Protein AF-A0A2A4TXI3-F1 (afdb_monomer_lite)

Structure (mmCIF, N/CA/C/O backbone):
data_AF-A0A2A4TXI3-F1
#
_entry.id   AF-A0A2A4TXI3-F1
#
loop_
_atom_site.group_PDB
_atom_site.id
_atom_site.type_symbol
_atom_site.label_atom_id
_atom_site.label_alt_id
_atom_site.label_comp_id
_atom_site.label_asym_id
_atom_site.label_entity_id
_atom_site.label_seq_id
_atom_site.pdbx_PDB_ins_code
_atom_site.Cartn_x
_atom_site.Cartn_y
_atom_site.Cartn_z
_atom_site.occupancy
_atom_site.B_iso_or_equiv
_atom_site.auth_seq_id
_atom_site.auth_comp_id
_atom_site.auth_asym_id
_atom_site.auth_atom_id
_atom_site.pdbx_PDB_model_num
ATOM 1 N N . MET A 1 1 ? 38.513 -9.845 -6.950 1.00 32.50 1 MET A N 1
ATOM 2 C CA . MET A 1 1 ? 38.293 -11.204 -7.506 1.00 32.50 1 MET A CA 1
ATOM 3 C C . MET A 1 1 ? 37.085 -11.904 -6.888 1.00 32.50 1 MET A C 1
ATOM 5 O O . MET A 1 1 ? 36.470 -12.671 -7.605 1.00 32.50 1 MET A O 1
ATOM 9 N N . ALA A 1 2 ? 36.715 -11.619 -5.629 1.00 27.23 2 ALA A N 1
ATOM 10 C CA . ALA A 1 2 ? 35.491 -12.147 -5.011 1.00 27.23 2 ALA A CA 1
ATOM 11 C C . ALA A 1 2 ? 34.192 -11.438 -5.471 1.00 27.23 2 ALA A C 1
ATOM 13 O O . ALA A 1 2 ? 33.207 -12.123 -5.688 1.00 27.23 2 ALA A O 1
ATOM 14 N N . GLU A 1 3 ? 34.206 -10.119 -5.725 1.00 28.27 3 GLU A N 1
ATOM 15 C CA . GLU A 1 3 ? 33.033 -9.368 -6.240 1.00 28.27 3 GLU A CA 1
ATOM 16 C C . GLU A 1 3 ? 32.537 -9.861 -7.612 1.00 28.27 3 GLU A C 1
ATOM 18 O O . GLU A 1 3 ? 31.358 -10.132 -7.784 1.00 28.27 3 GLU A O 1
ATOM 23 N N . LYS A 1 4 ? 33.443 -10.090 -8.574 1.00 32.72 4 LYS A N 1
ATOM 24 C CA . LYS A 1 4 ? 33.074 -10.563 -9.924 1.00 32.72 4 LYS A CA 1
ATOM 25 C C . LYS A 1 4 ? 32.427 -11.953 -9.957 1.00 32.72 4 LYS A C 1
ATOM 27 O O . LYS A 1 4 ? 31.713 -12.261 -10.903 1.00 32.72 4 LYS A O 1
ATOM 32 N N . ALA A 1 5 ? 32.721 -12.803 -8.973 1.00 32.06 5 ALA A N 1
ATOM 33 C CA . ALA A 1 5 ? 32.192 -14.165 -8.928 1.00 32.06 5 ALA A CA 1
ATOM 34 C C . ALA A 1 5 ? 30.745 -14.207 -8.404 1.00 32.06 5 ALA A C 1
ATOM 36 O O . ALA A 1 5 ? 29.989 -15.097 -8.792 1.00 32.06 5 ALA A O 1
ATOM 37 N N . ASP A 1 6 ? 30.363 -13.240 -7.563 1.00 46.97 6 ASP A N 1
ATOM 38 C CA . ASP A 1 6 ? 29.003 -13.105 -7.030 1.00 46.97 6 ASP A CA 1
ATOM 39 C C . ASP A 1 6 ? 28.049 -12.536 -8.097 1.00 46.97 6 ASP A C 1
ATOM 41 O O . ASP A 1 6 ? 26.938 -13.039 -8.279 1.00 46.97 6 ASP A O 1
ATOM 45 N N . ASP A 1 7 ? 28.533 -11.587 -8.909 1.00 57.19 7 ASP A N 1
ATOM 46 C CA . ASP A 1 7 ? 27.782 -11.008 -10.031 1.00 57.19 7 ASP A CA 1
ATOM 47 C C . ASP A 1 7 ? 27.459 -12.036 -11.122 1.00 57.19 7 ASP A C 1
ATOM 49 O O . ASP A 1 7 ? 26.325 -12.109 -11.589 1.00 57.19 7 ASP A O 1
ATOM 53 N N . GLU A 1 8 ? 28.419 -12.875 -11.517 1.00 55.28 8 GLU A N 1
ATOM 54 C CA . GLU A 1 8 ? 28.243 -13.828 -12.622 1.00 55.28 8 GLU A CA 1
ATOM 55 C C . GLU A 1 8 ? 27.344 -15.016 -12.227 1.00 55.28 8 GLU A C 1
ATOM 57 O O . GLU A 1 8 ? 26.500 -15.468 -13.008 1.00 55.28 8 GLU A O 1
ATOM 62 N N . ALA A 1 9 ? 27.459 -15.492 -10.981 1.00 59.06 9 ALA A N 1
ATOM 63 C CA . ALA A 1 9 ? 26.569 -16.510 -10.424 1.00 59.06 9 ALA A CA 1
ATOM 64 C C . ALA A 1 9 ? 25.128 -15.988 -10.277 1.00 59.06 9 ALA A C 1
ATOM 66 O O . ALA A 1 9 ? 24.172 -16.697 -10.607 1.00 59.06 9 ALA A O 1
ATOM 67 N N . THR A 1 10 ? 24.977 -14.729 -9.857 1.00 57.28 10 THR A N 1
ATOM 68 C CA . THR A 1 10 ? 23.678 -14.055 -9.751 1.00 57.28 10 THR A CA 1
ATOM 69 C C . THR A 1 10 ? 23.075 -13.784 -11.131 1.00 57.28 10 THR A C 1
ATOM 71 O O . THR A 1 10 ? 21.886 -14.034 -11.336 1.00 57.28 10 THR A O 1
ATOM 74 N N . MET A 1 11 ? 23.873 -13.367 -12.122 1.00 59.50 11 MET A N 1
ATOM 75 C CA . MET A 1 11 ? 23.403 -13.127 -13.493 1.00 59.50 11 MET A CA 1
ATOM 76 C C . MET A 1 11 ? 22.886 -14.404 -14.164 1.00 59.50 11 MET A C 1
ATOM 78 O O . MET A 1 11 ? 21.816 -14.383 -14.773 1.00 59.50 11 MET A O 1
ATOM 82 N N . ASN A 1 12 ? 23.590 -15.529 -13.997 1.00 67.12 12 ASN A N 1
ATOM 83 C CA . ASN A 1 12 ? 23.190 -16.832 -14.548 1.00 67.12 12 ASN A CA 1
ATOM 84 C C . ASN A 1 12 ? 21.862 -17.359 -13.967 1.00 67.12 12 ASN A C 1
ATOM 86 O O . ASN A 1 12 ? 21.207 -18.218 -14.566 1.00 67.12 12 ASN A O 1
ATOM 90 N N . LEU A 1 13 ? 21.436 -16.840 -12.811 1.00 64.19 13 LEU A N 1
ATOM 91 C CA . LEU A 1 13 ? 20.151 -17.170 -12.196 1.00 64.19 13 LEU A CA 1
ATOM 92 C C . LEU A 1 13 ? 18.975 -16.493 -12.919 1.00 64.19 13 LEU A C 1
ATOM 94 O O . LEU A 1 13 ? 17.874 -17.052 -12.982 1.00 64.19 13 LEU A O 1
ATOM 98 N N . TRP A 1 14 ? 19.211 -15.304 -13.481 1.00 65.81 14 TRP A N 1
ATOM 99 C CA . TRP A 1 14 ? 18.192 -14.465 -14.117 1.00 65.81 14 TRP A CA 1
ATOM 100 C C . TRP A 1 14 ? 18.228 -14.511 -15.639 1.00 65.81 14 TRP A C 1
ATOM 102 O O . TRP A 1 14 ? 17.179 -14.349 -16.262 1.00 65.81 14 TRP A O 1
ATOM 112 N N . VAL A 1 15 ? 19.398 -14.738 -16.231 1.00 73.75 15 VAL A N 1
ATOM 113 C CA . VAL A 1 15 ? 19.636 -14.664 -17.671 1.00 73.75 15 VAL A CA 1
ATOM 114 C C . VAL A 1 15 ? 20.222 -15.986 -18.151 1.00 73.75 15 VAL A C 1
ATOM 116 O O . VAL A 1 15 ? 21.262 -16.427 -17.674 1.00 73.75 15 VAL A O 1
ATOM 119 N N . GLN A 1 16 ? 19.563 -16.621 -19.116 1.00 78.06 16 GLN A N 1
ATOM 120 C CA . GLN A 1 16 ? 20.034 -17.856 -19.739 1.00 78.06 16 GLN A CA 1
ATOM 121 C C . GLN A 1 16 ? 20.163 -17.657 -21.241 1.00 78.06 16 GLN A C 1
ATOM 123 O O . GLN A 1 16 ? 19.217 -17.228 -21.900 1.00 78.06 16 GLN A O 1
ATOM 128 N N . ARG A 1 17 ? 21.328 -17.991 -21.794 1.00 81.81 17 ARG A N 1
ATOM 129 C CA . ARG A 1 17 ? 21.548 -17.992 -23.241 1.00 81.81 17 ARG A CA 1
ATOM 130 C C . ARG A 1 17 ? 21.398 -19.403 -23.776 1.00 81.81 17 ARG A C 1
ATOM 132 O O . ARG A 1 17 ? 21.957 -20.343 -23.216 1.00 81.81 17 ARG A O 1
ATOM 139 N N . PHE A 1 18 ? 20.667 -19.542 -24.867 1.00 84.31 18 PHE A N 1
ATOM 140 C CA . PHE A 1 18 ? 20.485 -20.815 -25.549 1.00 84.31 18 PHE A CA 1
ATOM 141 C C . PHE A 1 18 ? 20.638 -20.617 -27.058 1.00 84.31 18 PHE A C 1
ATOM 143 O O . PHE A 1 18 ? 20.297 -19.553 -27.580 1.00 84.31 18 PHE A O 1
ATOM 150 N N . PRO A 1 19 ? 21.188 -21.604 -27.779 1.00 87.94 19 PRO A N 1
ATOM 151 C CA . PRO A 1 19 ? 21.257 -21.542 -29.231 1.00 87.94 19 PRO A CA 1
ATOM 152 C C . PRO A 1 19 ? 19.844 -21.565 -29.827 1.00 87.94 19 PRO A C 1
ATOM 154 O O . PRO A 1 19 ? 18.964 -22.281 -29.343 1.00 87.94 19 PRO A O 1
ATOM 157 N N . VAL A 1 20 ? 19.627 -20.798 -30.894 1.00 87.94 20 VAL A N 1
ATOM 158 C CA . VAL A 1 20 ? 18.378 -20.847 -31.663 1.00 87.94 20 VAL A CA 1
ATOM 159 C C . VAL A 1 20 ? 18.392 -22.130 -32.496 1.00 87.94 20 VAL A C 1
ATOM 161 O O . VAL A 1 20 ? 19.175 -22.248 -33.436 1.00 87.94 20 VAL A O 1
ATOM 164 N N . ILE A 1 21 ? 17.556 -23.100 -32.113 1.00 84.06 21 ILE A N 1
ATOM 165 C CA . ILE A 1 21 ? 17.564 -24.471 -32.661 1.00 84.06 21 ILE A CA 1
ATOM 166 C C . ILE A 1 21 ? 17.275 -24.484 -34.174 1.00 84.06 21 ILE A C 1
ATOM 168 O O . ILE A 1 21 ? 17.924 -25.227 -34.903 1.00 84.06 21 ILE A O 1
ATOM 172 N N . ASP A 1 22 ? 16.402 -23.592 -34.650 1.00 87.44 22 ASP A N 1
ATOM 173 C CA . ASP A 1 22 ? 15.990 -23.482 -36.057 1.00 87.44 22 ASP A CA 1
ATOM 174 C C . ASP A 1 22 ? 16.431 -22.146 -36.675 1.00 87.44 22 ASP A C 1
ATOM 176 O O . ASP A 1 22 ? 15.642 -21.416 -37.275 1.00 87.44 22 ASP A O 1
ATOM 180 N N . TRP A 1 23 ? 17.693 -21.762 -36.469 1.00 91.62 23 TRP A N 1
ATOM 181 C CA . TRP A 1 23 ? 18.191 -20.500 -37.012 1.00 91.62 23 TRP A CA 1
ATOM 182 C C . TRP A 1 23 ? 18.223 -20.519 -38.548 1.00 91.62 23 TRP A C 1
ATOM 184 O O . TRP A 1 23 ? 18.821 -21.411 -39.154 1.00 91.62 23 TRP A O 1
ATOM 194 N N . THR A 1 24 ? 17.657 -19.489 -39.178 1.00 90.69 24 THR A N 1
ATOM 195 C CA . THR A 1 24 ? 17.681 -19.287 -40.632 1.00 90.69 24 THR A CA 1
ATOM 196 C C . THR A 1 24 ? 18.272 -17.915 -40.989 1.00 90.69 24 THR A C 1
ATOM 198 O O . THR A 1 24 ? 18.305 -17.025 -40.135 1.00 90.69 24 THR A O 1
ATOM 201 N N . PRO A 1 25 ? 18.744 -17.696 -42.234 1.00 91.00 25 PRO A N 1
ATOM 202 C CA . PRO A 1 25 ? 19.276 -16.398 -42.663 1.00 91.00 25 PRO A CA 1
ATOM 203 C C . PRO A 1 25 ? 18.309 -15.223 -42.459 1.00 91.00 25 PRO A C 1
ATOM 205 O O . PRO A 1 25 ? 18.750 -14.103 -42.209 1.00 91.00 25 PRO A O 1
ATOM 208 N N . GLU A 1 26 ? 17.000 -15.469 -42.508 1.00 90.69 26 GLU A N 1
ATOM 209 C CA . GLU A 1 26 ? 15.956 -14.468 -42.263 1.00 90.69 26 GLU A CA 1
ATOM 210 C C . GLU A 1 26 ? 15.944 -13.971 -40.807 1.00 90.69 26 GLU A C 1
ATOM 212 O O . GLU A 1 26 ? 15.507 -12.852 -40.543 1.00 90.69 26 GLU A O 1
ATOM 217 N N . LEU A 1 27 ? 16.461 -14.767 -39.866 1.00 86.75 27 LEU A N 1
ATOM 218 C CA . LEU A 1 27 ? 16.562 -14.422 -38.446 1.00 86.75 27 LEU A CA 1
ATOM 219 C C . LEU A 1 27 ? 17.833 -13.635 -38.102 1.00 86.75 27 LEU A C 1
ATOM 221 O O . LEU A 1 27 ? 18.000 -13.247 -36.946 1.00 86.75 27 LEU A O 1
ATOM 225 N N . LEU A 1 28 ? 18.721 -13.364 -39.068 1.00 88.44 28 LEU A N 1
ATOM 226 C CA . LEU A 1 28 ? 19.991 -12.665 -38.833 1.00 88.44 28 LEU A CA 1
ATOM 227 C C . LEU A 1 28 ? 19.802 -11.277 -38.200 1.00 88.44 28 LEU A C 1
ATOM 229 O O . LEU A 1 28 ? 20.615 -10.867 -37.377 1.00 88.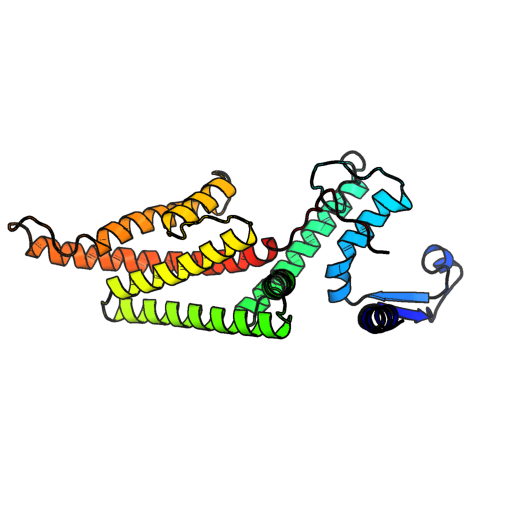44 28 LEU A O 1
ATOM 233 N N . SER A 1 29 ? 18.728 -10.569 -38.555 1.00 82.50 29 SER A N 1
ATOM 234 C CA . SER A 1 29 ? 18.416 -9.243 -38.007 1.00 82.50 29 SER A CA 1
ATOM 235 C C . SER A 1 29 ? 17.930 -9.272 -36.554 1.00 82.50 29 SER A C 1
ATOM 237 O O . SER A 1 29 ? 17.991 -8.248 -35.880 1.00 82.50 29 SER A O 1
ATOM 239 N N . VAL A 1 30 ? 17.454 -10.425 -36.070 1.00 80.69 30 VAL A N 1
ATOM 240 C CA . VAL A 1 30 ? 16.883 -10.597 -34.723 1.00 80.69 30 VAL A CA 1
ATOM 241 C C . VAL A 1 30 ? 17.852 -11.341 -33.800 1.00 80.69 30 VAL A C 1
ATOM 243 O O . VAL A 1 30 ? 18.025 -10.961 -32.646 1.00 80.69 30 VAL A O 1
ATOM 246 N N . TYR A 1 31 ? 18.517 -12.376 -34.316 1.00 84.75 31 TYR A N 1
ATOM 247 C CA . TYR A 1 31 ? 19.482 -13.214 -33.601 1.00 84.75 31 TYR A CA 1
ATOM 248 C C . TYR A 1 31 ? 20.816 -13.250 -34.363 1.00 84.75 31 TYR A C 1
ATOM 250 O O . TYR A 1 31 ? 21.166 -14.287 -34.944 1.00 84.75 31 TYR A O 1
ATOM 258 N N . PRO A 1 32 ? 21.577 -12.140 -34.383 1.00 85.25 32 PRO A N 1
ATOM 259 C CA . PRO A 1 32 ? 22.821 -12.041 -35.152 1.00 85.25 32 PRO A CA 1
ATOM 260 C C . PRO A 1 32 ? 23.872 -13.061 -34.697 1.00 85.25 32 PRO A C 1
ATOM 262 O O . PRO A 1 32 ? 24.611 -13.610 -35.511 1.00 85.25 32 PRO A O 1
ATOM 265 N N . GLU A 1 33 ? 23.884 -13.382 -33.404 1.00 89.31 33 GLU A N 1
ATOM 266 C CA . GLU A 1 33 ? 24.808 -14.345 -32.798 1.00 89.31 33 GLU A CA 1
ATOM 267 C C . GLU A 1 33 ? 24.282 -15.790 -32.803 1.00 89.31 33 GLU A C 1
ATOM 269 O O . GLU A 1 33 ? 24.927 -16.683 -32.257 1.00 89.31 33 GLU A O 1
ATOM 274 N N . LYS A 1 34 ? 23.112 -16.050 -33.409 1.00 88.94 34 LYS A N 1
ATOM 275 C CA . LYS A 1 34 ? 22.415 -17.355 -33.375 1.00 88.94 34 LYS A CA 1
ATOM 276 C C . LYS A 1 34 ? 22.073 -17.848 -31.963 1.00 88.94 34 LYS A C 1
ATOM 278 O O . LYS A 1 34 ? 21.796 -19.031 -31.756 1.00 88.94 34 LYS A O 1
ATOM 283 N N . THR A 1 35 ? 22.073 -16.944 -30.993 1.00 88.44 35 THR A N 1
ATOM 284 C CA . THR A 1 35 ? 21.724 -17.196 -29.598 1.00 88.44 35 THR A CA 1
ATOM 285 C C . THR A 1 35 ? 20.500 -16.372 -29.226 1.00 88.44 35 THR A C 1
ATOM 287 O O . THR A 1 35 ? 20.315 -15.249 -29.691 1.00 88.44 35 THR A O 1
ATOM 290 N N . ALA A 1 36 ? 19.644 -16.947 -28.392 1.00 82.88 36 ALA A N 1
ATOM 291 C CA . ALA A 1 36 ? 18.542 -16.258 -27.749 1.00 82.88 36 ALA A CA 1
ATOM 292 C C . ALA A 1 36 ? 18.835 -16.133 -26.253 1.00 82.88 36 ALA A C 1
ATOM 294 O O . ALA A 1 36 ? 19.461 -17.003 -25.644 1.00 82.88 36 ALA A O 1
ATOM 295 N N . THR A 1 37 ? 18.371 -15.033 -25.665 1.00 81.81 37 THR A N 1
ATOM 296 C CA . THR A 1 37 ? 18.529 -14.743 -24.240 1.00 81.81 37 THR A CA 1
ATOM 297 C C . THR A 1 37 ? 17.162 -14.825 -23.569 1.00 81.81 37 THR A C 1
ATOM 299 O O . THR A 1 37 ? 16.266 -14.048 -23.888 1.00 81.81 37 THR A O 1
ATOM 302 N N . MET A 1 38 ? 16.989 -15.765 -22.642 1.00 74.06 38 MET A N 1
ATOM 303 C CA . MET A 1 38 ? 15.824 -15.840 -21.764 1.00 74.06 38 MET A CA 1
ATOM 304 C C . MET A 1 38 ? 16.127 -15.059 -20.493 1.00 74.06 38 MET A C 1
ATOM 306 O O . MET A 1 38 ? 17.101 -15.352 -19.803 1.00 74.06 38 MET A O 1
ATOM 310 N N . VAL A 1 39 ? 15.270 -14.098 -20.164 1.00 71.25 39 VAL A N 1
ATOM 311 C CA . VAL A 1 39 ? 15.351 -13.336 -18.916 1.00 71.25 39 VAL A CA 1
ATOM 312 C C . VAL A 1 39 ? 14.172 -13.735 -18.037 1.00 71.25 39 VAL A C 1
ATOM 314 O O . VAL A 1 39 ? 13.018 -13.660 -18.461 1.00 71.25 39 VAL A O 1
ATOM 317 N N . ARG A 1 40 ? 14.439 -14.171 -16.803 1.00 66.38 40 ARG A N 1
ATOM 318 C CA . ARG A 1 40 ? 13.387 -14.397 -15.805 1.00 66.38 40 ARG A CA 1
ATOM 319 C C . ARG A 1 40 ? 12.662 -13.083 -15.537 1.00 66.38 40 ARG A C 1
ATOM 321 O O . ARG A 1 40 ? 13.301 -12.067 -15.283 1.00 66.38 40 ARG A O 1
ATOM 328 N N . ILE A 1 41 ? 11.332 -13.122 -15.500 1.00 64.56 41 ILE A N 1
ATOM 329 C CA . ILE A 1 41 ? 10.504 -11.917 -15.341 1.00 64.56 41 ILE A CA 1
ATOM 330 C C . ILE A 1 41 ? 10.813 -11.127 -14.059 1.00 64.56 41 ILE A C 1
ATOM 332 O O . ILE A 1 41 ? 10.773 -9.903 -14.065 1.00 64.56 41 ILE A O 1
ATOM 336 N N . SER A 1 42 ? 11.190 -11.807 -12.974 1.00 61.44 42 SER A N 1
ATOM 337 C CA . SER A 1 42 ? 11.621 -11.177 -11.721 1.00 61.44 42 SER A CA 1
ATOM 338 C C . SER A 1 42 ? 12.939 -10.414 -11.862 1.00 61.44 42 SER A C 1
ATOM 340 O O . SER A 1 42 ? 13.080 -9.346 -11.281 1.00 61.44 42 SER A O 1
ATOM 342 N N . GLY A 1 43 ? 13.878 -10.930 -12.662 1.00 68.12 43 GLY A N 1
ATOM 343 C CA . GLY A 1 43 ? 15.102 -10.214 -13.016 1.00 68.12 43 GLY A CA 1
ATOM 344 C C . GLY A 1 43 ? 14.806 -9.053 -13.962 1.00 68.12 43 GLY A C 1
ATOM 345 O O . GLY A 1 43 ? 15.324 -7.962 -13.761 1.00 68.12 43 GLY A O 1
ATOM 346 N N . LEU A 1 44 ? 13.897 -9.251 -14.926 1.00 72.44 44 LEU A N 1
ATOM 347 C CA . LEU A 1 44 ? 13.459 -8.199 -15.844 1.00 72.44 44 LEU A CA 1
ATOM 348 C C . LEU A 1 44 ? 12.898 -6.991 -15.085 1.00 72.44 44 LEU A C 1
ATOM 350 O O . LEU A 1 44 ? 13.287 -5.879 -15.407 1.00 72.44 44 LEU A O 1
ATOM 354 N N . ILE A 1 45 ? 12.059 -7.194 -14.058 1.00 69.88 45 ILE A N 1
ATOM 355 C CA . ILE A 1 45 ? 11.495 -6.116 -13.217 1.00 69.88 45 ILE A CA 1
ATOM 356 C C . ILE A 1 45 ? 12.585 -5.252 -12.550 1.00 69.88 45 ILE A C 1
ATOM 358 O O . ILE A 1 45 ? 12.354 -4.072 -12.312 1.00 69.88 45 ILE A O 1
ATOM 362 N N . LEU A 1 46 ? 13.766 -5.807 -12.271 1.00 68.12 46 LEU A N 1
ATOM 363 C CA . LEU A 1 46 ? 14.868 -5.072 -11.640 1.00 68.12 46 LEU A CA 1
ATOM 364 C C . LEU A 1 46 ? 15.743 -4.296 -12.629 1.00 68.12 46 LEU A C 1
ATOM 366 O O . LEU A 1 46 ? 16.516 -3.447 -12.197 1.00 68.12 46 LEU A O 1
ATOM 370 N N . VAL A 1 47 ? 15.678 -4.627 -13.922 1.00 72.81 47 VAL A N 1
ATOM 371 C CA . VAL A 1 47 ? 16.625 -4.107 -14.923 1.00 72.81 47 VAL A CA 1
ATOM 372 C C . VAL A 1 47 ? 15.958 -3.445 -16.122 1.00 72.81 47 VAL A C 1
ATOM 374 O O . VAL A 1 47 ? 16.656 -2.838 -16.928 1.00 72.81 47 VAL A O 1
ATOM 377 N N . PHE A 1 48 ? 14.638 -3.566 -16.298 1.00 78.69 48 PHE A N 1
ATOM 378 C CA . PHE A 1 48 ? 13.962 -3.026 -17.484 1.00 78.69 48 PHE A CA 1
ATOM 379 C C . PHE A 1 48 ? 14.061 -1.503 -17.561 1.00 78.69 48 PHE A C 1
ATOM 381 O O . PHE A 1 48 ? 14.119 -0.953 -18.656 1.00 78.69 48 PHE A O 1
ATOM 388 N N . ASP A 1 49 ? 14.086 -0.823 -16.418 1.00 77.81 49 ASP A N 1
ATOM 389 C CA . ASP A 1 49 ? 14.252 0.621 -16.341 1.00 77.81 49 ASP A CA 1
ATOM 390 C C . ASP A 1 49 ? 15.663 1.034 -16.781 1.00 77.81 49 ASP A C 1
ATOM 392 O O . ASP A 1 49 ? 15.780 1.905 -17.640 1.00 77.81 49 ASP A O 1
ATOM 396 N N . ASN A 1 50 ? 16.708 0.355 -16.289 1.00 77.00 50 ASN A N 1
ATOM 397 C CA . ASN A 1 50 ? 18.092 0.521 -16.753 1.00 77.00 50 ASN A CA 1
ATOM 398 C C . ASN A 1 50 ? 18.208 0.247 -18.258 1.00 77.00 50 ASN A C 1
ATOM 400 O O . ASN A 1 50 ? 18.766 1.047 -19.000 1.00 77.00 50 ASN A O 1
ATOM 404 N N . TRP A 1 51 ? 17.645 -0.870 -18.723 1.00 79.19 51 TRP A N 1
ATOM 405 C CA . TRP A 1 51 ? 17.704 -1.268 -20.126 1.00 79.19 51 TRP A CA 1
ATOM 406 C C . TRP A 1 51 ? 17.023 -0.247 -21.044 1.00 79.19 51 TRP A C 1
ATOM 408 O O . TRP A 1 51 ? 17.580 0.127 -22.072 1.00 79.19 51 TRP A O 1
ATOM 418 N N . ILE A 1 52 ? 15.842 0.250 -20.665 1.00 85.88 52 ILE A N 1
ATOM 419 C CA . ILE A 1 52 ? 15.131 1.269 -21.446 1.00 85.88 52 ILE A CA 1
ATOM 420 C C . ILE A 1 52 ? 15.841 2.624 -21.370 1.00 85.88 52 ILE A C 1
ATOM 422 O O . ILE A 1 52 ? 15.876 3.339 -22.372 1.00 85.88 52 ILE A O 1
ATOM 426 N N . ALA A 1 53 ? 16.418 2.988 -20.224 1.00 84.00 53 ALA A N 1
ATOM 427 C CA . ALA A 1 53 ? 17.240 4.190 -20.109 1.00 84.00 53 ALA A CA 1
ATOM 428 C C . ALA A 1 53 ? 18.448 4.123 -21.057 1.00 84.00 53 ALA A C 1
ATOM 430 O O . ALA A 1 53 ? 18.709 5.092 -21.770 1.00 84.00 53 ALA A O 1
ATOM 431 N N . GLU A 1 54 ? 19.104 2.965 -21.141 1.00 82.19 54 GLU A N 1
ATOM 432 C CA . GLU A 1 54 ? 20.295 2.766 -21.967 1.00 82.19 54 GLU A CA 1
ATOM 433 C C . GLU A 1 54 ? 20.017 2.852 -23.469 1.00 82.19 54 GLU A C 1
ATOM 435 O O . GLU A 1 54 ? 20.869 3.306 -24.230 1.00 82.19 54 GLU A O 1
ATOM 440 N N . ILE A 1 55 ? 18.803 2.510 -23.911 1.00 85.38 55 ILE A N 1
ATOM 441 C CA . ILE A 1 55 ? 18.396 2.721 -25.306 1.00 85.38 55 ILE A CA 1
ATOM 442 C C . ILE A 1 55 ? 18.458 4.208 -25.675 1.00 85.38 55 ILE A C 1
ATOM 444 O O . ILE A 1 55 ? 18.970 4.556 -26.734 1.00 85.38 55 ILE A O 1
ATOM 448 N N . GLY A 1 56 ? 17.936 5.092 -24.829 1.00 86.25 56 GLY A N 1
ATOM 449 C CA . GLY A 1 56 ? 17.884 6.517 -25.146 1.00 86.25 56 GLY A CA 1
ATOM 450 C C . GLY A 1 56 ? 19.166 7.260 -24.814 1.00 86.25 56 GLY A C 1
ATOM 451 O O . GLY A 1 56 ? 19.737 7.940 -25.662 1.00 86.25 56 GLY A O 1
ATOM 452 N N . TYR A 1 57 ? 19.610 7.162 -23.567 1.00 83.88 57 TYR A N 1
ATOM 453 C CA . TYR A 1 57 ? 20.732 7.966 -23.098 1.00 83.88 57 TYR A CA 1
ATOM 454 C C . TYR A 1 57 ? 22.088 7.386 -23.521 1.00 83.88 57 TYR A C 1
ATOM 456 O O . TYR A 1 57 ? 23.003 8.146 -23.822 1.00 83.88 57 TYR A O 1
ATOM 464 N N . GLY A 1 58 ? 22.203 6.056 -23.596 1.00 82.56 58 GLY A N 1
ATOM 465 C CA . GLY A 1 58 ? 23.405 5.368 -24.068 1.00 82.56 58 GLY A CA 1
ATOM 466 C C . GLY A 1 58 ? 23.453 5.279 -25.593 1.00 82.56 58 GLY A C 1
ATOM 467 O O . GLY A 1 58 ? 24.223 5.981 -26.242 1.00 82.56 58 GLY A O 1
ATOM 468 N N . LEU A 1 59 ? 22.602 4.435 -26.188 1.00 85.00 59 LEU A N 1
ATOM 469 C CA . LEU A 1 59 ? 22.669 4.101 -27.619 1.00 85.00 59 LEU A CA 1
ATOM 470 C C . LEU A 1 59 ? 22.321 5.270 -28.547 1.00 85.00 59 LEU A C 1
ATOM 472 O O . LEU A 1 59 ? 22.887 5.363 -29.634 1.00 85.00 59 LEU A O 1
ATOM 476 N N . MET A 1 60 ? 21.378 6.135 -28.162 1.00 85.44 60 MET A N 1
ATOM 477 C CA . MET A 1 60 ? 21.019 7.318 -28.957 1.00 85.44 60 MET A CA 1
ATOM 478 C C . MET A 1 60 ? 21.797 8.576 -28.550 1.00 85.44 60 MET A C 1
ATOM 480 O O . MET A 1 60 ? 21.539 9.639 -29.115 1.00 85.44 60 MET A O 1
ATOM 484 N N . GLU A 1 61 ? 22.714 8.466 -27.580 1.00 86.44 61 GLU A N 1
ATOM 485 C CA . GLU A 1 61 ? 23.552 9.565 -27.078 1.00 86.44 61 GLU A CA 1
ATOM 486 C C . GLU A 1 61 ? 22.743 10.804 -26.638 1.00 86.44 61 GLU A C 1
ATOM 488 O O . GLU A 1 61 ? 23.195 11.949 -26.743 1.00 86.44 61 GLU A O 1
ATOM 493 N N . ILE A 1 62 ? 21.511 10.604 -26.158 1.00 85.75 62 ILE A N 1
ATOM 494 C CA . ILE A 1 62 ? 20.692 11.699 -25.634 1.00 85.75 62 ILE A CA 1
ATOM 495 C C . ILE A 1 62 ? 21.280 12.119 -24.279 1.00 85.75 62 ILE A C 1
ATOM 497 O O . ILE A 1 62 ? 21.495 11.261 -23.424 1.00 85.75 62 ILE A O 1
ATOM 501 N N . PRO A 1 63 ? 21.513 13.418 -24.025 1.00 82.56 63 PRO A N 1
ATOM 502 C CA . PRO A 1 63 ? 22.013 13.858 -22.730 1.00 82.56 63 PRO A CA 1
ATOM 503 C C . PRO A 1 63 ? 21.051 13.493 -21.599 1.00 82.56 63 PRO A C 1
ATOM 505 O O . PRO A 1 63 ? 19.835 13.684 -21.720 1.00 82.56 63 PRO A O 1
ATOM 508 N N . PHE A 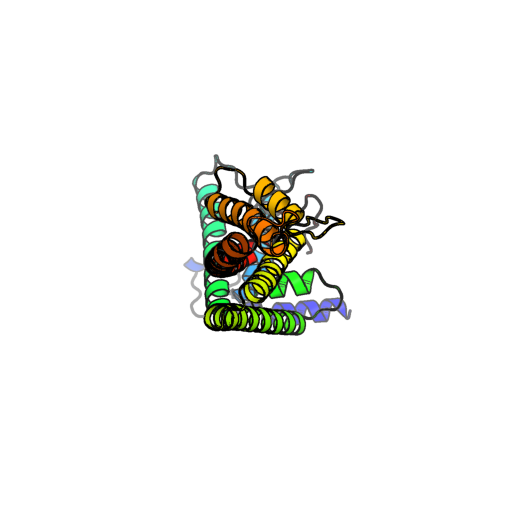1 64 ? 21.599 13.023 -20.478 1.00 75.62 64 PHE A N 1
ATOM 509 C CA . PHE A 1 64 ? 20.816 12.871 -19.260 1.00 75.62 64 PHE A CA 1
ATOM 510 C C . PHE A 1 64 ? 20.302 14.245 -18.797 1.00 75.62 64 PHE A C 1
ATOM 512 O O . PHE A 1 64 ? 21.054 15.222 -18.803 1.00 75.62 64 PHE A O 1
ATOM 519 N N . PRO A 1 65 ? 19.026 14.350 -18.395 1.00 70.69 65 PRO A N 1
ATOM 520 C CA . PRO A 1 65 ? 18.486 15.591 -17.867 1.00 70.69 65 PRO A CA 1
ATOM 521 C C . PRO A 1 65 ? 19.154 15.935 -16.531 1.00 70.69 65 PRO A C 1
ATOM 523 O O . PRO A 1 65 ? 19.044 15.191 -15.557 1.00 70.69 65 PRO A O 1
ATOM 526 N N . GLU A 1 66 ? 19.825 17.085 -16.477 1.00 67.25 66 GLU A N 1
ATOM 527 C CA . GLU A 1 66 ? 20.470 17.570 -15.257 1.00 67.25 66 GLU A CA 1
ATOM 528 C C . GLU A 1 66 ? 19.434 18.067 -14.231 1.00 67.25 66 GLU A C 1
ATOM 530 O O . GLU A 1 66 ? 18.480 18.784 -14.548 1.00 67.25 66 GLU A O 1
ATOM 535 N N . GLY A 1 67 ? 19.630 17.688 -12.967 1.00 62.31 67 GLY A N 1
ATOM 536 C CA . GLY A 1 67 ? 18.968 18.289 -11.805 1.00 62.31 67 GLY A CA 1
ATOM 537 C C . GLY A 1 67 ? 17.503 17.914 -11.551 1.00 62.31 67 GLY A C 1
ATOM 538 O O . GLY A 1 67 ? 17.018 18.172 -10.449 1.00 62.31 67 GLY A O 1
ATOM 539 N N . THR A 1 68 ? 16.787 17.287 -12.494 1.00 59.88 68 THR A N 1
ATOM 540 C CA . THR A 1 68 ? 15.371 16.914 -12.293 1.00 59.88 68 THR A CA 1
ATOM 541 C C . THR A 1 68 ? 15.164 15.406 -12.410 1.00 59.88 68 THR A C 1
ATOM 543 O O . THR A 1 68 ? 15.527 14.829 -13.434 1.00 59.88 68 THR A O 1
ATOM 546 N N . PRO A 1 69 ? 14.529 14.753 -11.419 1.00 65.25 69 PRO A N 1
ATOM 547 C CA . PRO A 1 69 ? 14.138 13.360 -11.546 1.00 65.25 69 PRO A CA 1
ATOM 548 C C . PRO A 1 69 ? 13.229 13.140 -12.757 1.00 65.25 69 PRO A C 1
ATOM 550 O O . PRO A 1 69 ? 12.170 13.760 -12.865 1.00 65.25 69 PRO A O 1
ATOM 553 N N . THR A 1 70 ? 13.620 12.243 -13.660 1.00 71.50 70 THR A N 1
ATOM 554 C CA . THR A 1 70 ? 12.816 11.887 -14.838 1.00 71.50 70 THR A CA 1
ATOM 555 C C . THR A 1 70 ? 12.469 10.403 -14.835 1.00 71.50 70 THR A C 1
ATOM 557 O O . THR A 1 70 ? 13.097 9.593 -14.148 1.00 71.50 70 THR A O 1
ATOM 560 N N . LYS A 1 71 ? 11.409 10.025 -15.560 1.00 78.31 71 LYS A N 1
ATOM 561 C CA . LYS A 1 71 ? 11.118 8.605 -15.804 1.00 78.31 71 LYS A CA 1
ATOM 562 C C . LYS A 1 71 ? 12.300 7.987 -16.563 1.00 78.31 71 LYS A C 1
ATOM 564 O O . LYS A 1 71 ? 12.933 8.671 -17.362 1.00 78.31 71 LYS A O 1
ATOM 569 N N . TYR A 1 72 ? 12.547 6.690 -16.386 1.00 80.44 72 TYR A N 1
ATOM 570 C CA . TYR A 1 72 ? 13.638 5.980 -17.077 1.00 80.44 72 TYR A CA 1
ATOM 571 C C . TYR A 1 72 ? 13.547 6.052 -18.618 1.00 80.44 72 TYR A C 1
ATOM 573 O O . TYR A 1 72 ? 14.544 5.922 -19.314 1.00 80.44 72 TYR A O 1
ATOM 581 N N . PHE A 1 73 ? 12.356 6.321 -19.160 1.00 86.19 73 PHE A N 1
ATOM 582 C CA . PHE A 1 73 ? 12.105 6.542 -20.587 1.00 86.19 73 PHE A CA 1
ATOM 583 C C . PHE A 1 73 ? 11.903 8.026 -20.944 1.00 86.19 73 PHE A C 1
ATOM 585 O O . PHE A 1 73 ? 11.332 8.340 -21.984 1.00 86.19 73 PHE A O 1
ATOM 592 N N . GLY A 1 74 ? 12.332 8.957 -20.084 1.00 85.12 74 GLY A N 1
ATOM 593 C CA . GLY A 1 74 ? 12.133 10.405 -20.247 1.00 85.12 74 GLY A CA 1
ATOM 594 C C . GLY A 1 74 ? 12.765 11.000 -21.511 1.00 85.12 74 GLY A C 1
ATOM 595 O O . GLY A 1 74 ? 12.362 12.072 -21.951 1.00 85.12 74 GLY A O 1
ATOM 596 N N . TRP A 1 75 ? 13.700 10.278 -22.129 1.00 86.88 75 TRP A N 1
ATOM 597 C CA . TRP A 1 75 ? 14.269 10.587 -23.438 1.00 86.88 75 TRP A CA 1
ATOM 598 C C . TRP A 1 75 ? 13.267 10.428 -24.597 1.00 86.88 75 TRP A C 1
ATOM 600 O O . TRP A 1 75 ? 13.451 11.035 -25.653 1.00 86.88 75 TRP A O 1
ATOM 610 N N . ALA A 1 76 ? 12.205 9.631 -24.427 1.00 88.94 76 ALA A N 1
ATOM 611 C CA . ALA A 1 76 ? 11.184 9.418 -25.447 1.00 88.94 76 ALA A CA 1
ATOM 612 C C . ALA A 1 76 ? 10.265 10.643 -25.520 1.00 88.94 76 ALA A C 1
ATOM 614 O O . ALA A 1 76 ? 9.353 10.810 -24.708 1.00 88.94 76 ALA A O 1
ATOM 615 N N . LYS A 1 77 ? 10.512 11.516 -26.497 1.00 86.50 77 LYS A N 1
ATOM 616 C CA . LYS A 1 77 ? 9.803 12.793 -26.602 1.00 86.50 77 LYS A CA 1
ATOM 617 C C . LYS A 1 77 ? 8.343 12.612 -27.054 1.00 86.50 77 LYS A C 1
ATOM 619 O O . LYS A 1 77 ? 8.084 11.732 -27.878 1.00 86.50 77 LYS A O 1
ATOM 624 N N . PRO A 1 78 ? 7.386 13.442 -26.591 1.00 86.62 78 PRO A N 1
ATOM 625 C CA . PRO A 1 78 ? 5.973 13.334 -26.977 1.00 86.62 78 PRO A CA 1
ATOM 626 C C . PRO A 1 78 ? 5.715 13.384 -28.492 1.00 86.62 78 PRO A C 1
ATOM 628 O O . PRO A 1 78 ? 4.791 12.733 -28.985 1.00 86.62 78 PRO A O 1
ATOM 631 N N . GLU A 1 79 ? 6.542 14.116 -29.247 1.00 92.00 79 GLU A N 1
ATOM 632 C CA . GLU A 1 79 ? 6.482 14.177 -30.711 1.00 92.00 79 GLU A CA 1
ATOM 633 C C . GLU A 1 79 ? 6.822 12.844 -31.398 1.00 92.00 79 GLU A C 1
ATOM 635 O O . GLU A 1 79 ? 6.405 12.613 -32.533 1.00 92.00 79 GLU A O 1
ATOM 640 N N . TRP A 1 80 ? 7.521 11.927 -30.723 1.00 91.81 80 TRP A N 1
ATOM 641 C CA . TRP A 1 80 ? 7.764 10.568 -31.209 1.00 91.81 80 TRP A CA 1
ATOM 642 C C . TRP A 1 80 ? 6.575 9.686 -30.854 1.00 91.81 80 TRP A C 1
ATOM 644 O O . TRP A 1 80 ? 6.695 8.750 -30.065 1.00 91.81 80 TRP A O 1
ATOM 654 N N . THR A 1 81 ? 5.411 10.001 -31.423 1.00 89.38 81 THR A N 1
ATOM 655 C CA . THR A 1 81 ? 4.113 9.484 -30.968 1.00 89.38 81 THR A CA 1
ATOM 656 C C . THR A 1 81 ? 4.107 7.966 -30.784 1.00 89.38 81 THR A C 1
ATOM 658 O O . THR A 1 81 ? 3.699 7.494 -29.731 1.00 89.38 81 THR A O 1
ATOM 661 N N . PHE A 1 82 ? 4.633 7.188 -31.737 1.00 89.69 82 PHE A N 1
ATOM 662 C CA . PHE A 1 82 ? 4.693 5.727 -31.604 1.00 89.69 82 PHE A CA 1
ATOM 663 C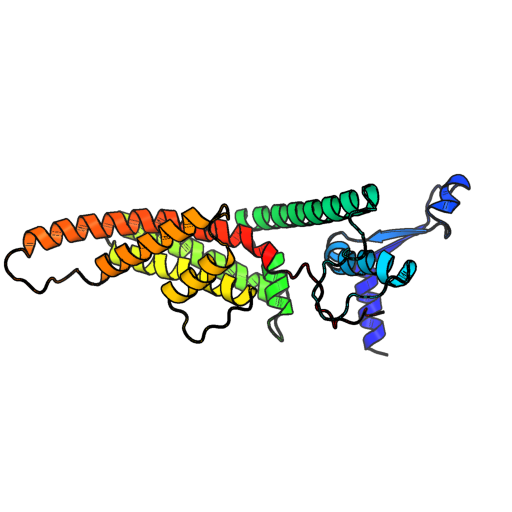 C . PHE A 1 82 ? 5.582 5.260 -30.444 1.00 89.69 82 PHE A C 1
ATOM 665 O O . PHE A 1 82 ? 5.158 4.420 -29.654 1.00 89.69 82 PHE A O 1
ATOM 672 N N . VAL A 1 83 ? 6.788 5.822 -30.315 1.00 88.19 83 VAL A N 1
ATOM 673 C CA . VAL A 1 83 ? 7.750 5.458 -29.262 1.00 88.19 83 VAL A CA 1
ATOM 674 C C . VAL A 1 83 ? 7.213 5.868 -27.895 1.00 88.19 83 VAL A C 1
ATOM 676 O O . VAL A 1 83 ? 7.164 5.055 -26.979 1.00 88.19 83 VAL A O 1
ATOM 679 N N . HIS A 1 84 ? 6.751 7.110 -27.765 1.00 87.06 84 HIS A N 1
ATOM 680 C CA . HIS A 1 84 ? 6.220 7.649 -26.519 1.00 87.06 84 HIS A CA 1
ATOM 681 C C . HIS A 1 84 ? 4.950 6.915 -26.072 1.00 87.06 84 HIS A C 1
ATOM 683 O O . HIS A 1 84 ? 4.822 6.571 -24.894 1.00 87.06 84 HIS A O 1
ATOM 689 N N . THR A 1 85 ? 4.017 6.636 -26.989 1.00 88.19 85 THR A N 1
ATOM 690 C CA . THR A 1 85 ? 2.805 5.867 -26.674 1.00 88.19 85 THR A CA 1
ATOM 691 C C . THR A 1 85 ? 3.146 4.436 -26.277 1.00 88.19 85 THR A C 1
ATOM 693 O O . THR A 1 85 ? 2.592 3.948 -25.293 1.00 88.19 85 THR A O 1
ATOM 696 N N . PHE A 1 86 ? 4.074 3.776 -26.978 1.00 89.81 86 PHE A N 1
ATOM 697 C CA . PHE A 1 86 ? 4.518 2.432 -26.609 1.00 89.81 86 PHE A CA 1
ATOM 698 C C . PHE A 1 86 ? 5.190 2.414 -25.233 1.00 89.81 86 PHE A C 1
ATOM 700 O O . PHE A 1 86 ? 4.787 1.627 -24.385 1.00 89.81 86 PHE A O 1
ATOM 707 N N . MET A 1 87 ? 6.161 3.298 -24.979 1.00 88.38 87 MET A N 1
ATOM 708 C CA . MET A 1 87 ? 6.907 3.328 -23.715 1.00 88.38 87 MET A CA 1
ATOM 709 C C . MET A 1 87 ? 6.008 3.642 -22.520 1.00 88.38 87 MET A C 1
ATOM 711 O O . MET A 1 87 ? 6.076 2.949 -21.506 1.00 88.38 87 MET A O 1
ATOM 715 N N . ASN A 1 88 ? 5.113 4.629 -22.644 1.00 85.44 88 ASN A N 1
ATOM 716 C CA . ASN A 1 88 ? 4.129 4.885 -21.593 1.00 85.44 88 ASN A CA 1
ATOM 717 C C . ASN A 1 88 ? 3.177 3.700 -21.423 1.00 85.44 88 ASN A C 1
ATOM 719 O O . ASN A 1 88 ? 2.961 3.258 -20.301 1.00 85.44 88 ASN A O 1
ATOM 723 N N . GLY A 1 89 ? 2.636 3.152 -22.514 1.00 86.88 89 GLY A N 1
ATOM 724 C CA . GLY A 1 89 ? 1.730 2.005 -22.446 1.00 86.88 89 GLY A CA 1
ATOM 725 C C . GLY A 1 89 ? 2.377 0.787 -21.785 1.00 86.88 89 GLY A C 1
ATOM 726 O O . GLY A 1 89 ? 1.761 0.147 -20.935 1.00 86.88 89 GLY A O 1
ATOM 727 N N . PHE A 1 90 ? 3.634 0.503 -22.122 1.00 87.00 90 PHE A N 1
ATOM 728 C CA . PHE A 1 90 ? 4.439 -0.554 -21.520 1.00 87.00 90 PHE A CA 1
ATOM 729 C C . PHE A 1 90 ? 4.674 -0.310 -20.027 1.00 87.00 90 PHE A C 1
ATOM 731 O O . PHE A 1 90 ? 4.418 -1.205 -19.223 1.00 87.00 90 PHE A O 1
ATOM 738 N N . HIS A 1 91 ? 5.091 0.905 -19.652 1.00 84.62 91 HIS A N 1
ATOM 739 C CA . HIS A 1 91 ? 5.277 1.306 -18.259 1.00 84.62 91 HIS A CA 1
ATOM 740 C C . HIS A 1 91 ? 4.006 1.083 -17.435 1.00 84.62 91 HIS A C 1
ATOM 742 O O . HIS A 1 91 ? 4.031 0.351 -16.447 1.00 84.62 91 HIS A O 1
ATOM 748 N N . GLU A 1 92 ? 2.889 1.671 -17.868 1.00 84.38 92 GLU A N 1
ATOM 749 C CA . GLU A 1 92 ? 1.605 1.552 -17.174 1.00 84.38 92 GLU A CA 1
ATOM 750 C C . GLU A 1 92 ? 1.153 0.086 -17.092 1.00 84.38 92 GLU A C 1
ATOM 752 O O . GLU A 1 92 ? 0.691 -0.366 -16.045 1.00 84.38 92 GLU A O 1
ATOM 757 N N . SER A 1 93 ? 1.347 -0.692 -18.162 1.00 85.56 93 SER A N 1
ATOM 758 C CA . SER A 1 93 ? 0.950 -2.104 -18.204 1.00 85.56 93 SER A CA 1
ATOM 759 C C . SER A 1 93 ? 1.778 -2.983 -17.267 1.00 85.56 93 SER A C 1
ATOM 761 O O . SER A 1 93 ? 1.205 -3.821 -16.570 1.00 85.56 93 SER A O 1
ATOM 763 N N . ILE A 1 94 ? 3.103 -2.798 -17.210 1.00 82.25 94 ILE A N 1
ATOM 764 C CA . ILE A 1 94 ? 3.965 -3.531 -16.271 1.00 82.25 94 ILE A CA 1
ATOM 765 C C . ILE A 1 94 ? 3.577 -3.209 -14.836 1.00 82.25 94 ILE A C 1
ATOM 767 O O . ILE A 1 94 ? 3.390 -4.128 -14.038 1.00 82.25 94 ILE A O 1
ATOM 771 N N . TRP A 1 95 ? 3.405 -1.930 -14.501 1.00 78.62 95 TRP A N 1
ATOM 772 C CA . TRP A 1 95 ? 3.058 -1.545 -13.136 1.00 78.62 95 TRP A CA 1
ATOM 773 C C . TRP A 1 95 ? 1.658 -2.012 -12.746 1.00 78.62 95 TRP A C 1
ATOM 775 O O . TRP A 1 95 ? 1.472 -2.490 -11.626 1.00 78.62 95 TRP A O 1
ATOM 785 N N . ALA A 1 96 ? 0.695 -1.982 -13.669 1.00 80.94 96 ALA A N 1
ATOM 786 C CA . ALA A 1 96 ? -0.625 -2.566 -13.453 1.00 80.94 96 ALA A CA 1
ATOM 787 C C . ALA A 1 96 ? -0.554 -4.088 -13.232 1.00 80.94 96 ALA A C 1
ATOM 789 O O . ALA A 1 96 ? -1.209 -4.613 -12.328 1.00 80.94 96 ALA A O 1
ATOM 790 N N . PHE A 1 97 ? 0.257 -4.800 -14.018 1.00 82.88 97 PHE A N 1
ATOM 791 C CA . PHE A 1 97 ? 0.454 -6.244 -13.887 1.00 82.88 97 PHE A CA 1
ATOM 792 C C . PHE A 1 97 ? 1.104 -6.618 -12.549 1.00 82.88 97 PHE A C 1
ATOM 794 O O . PHE A 1 97 ? 0.584 -7.465 -11.821 1.00 82.88 97 PHE A O 1
ATOM 801 N N . VAL A 1 98 ? 2.196 -5.942 -12.194 1.00 77.88 98 VAL A N 1
ATOM 802 C CA . VAL A 1 98 ? 2.919 -6.144 -10.934 1.00 77.88 98 VAL A CA 1
ATOM 803 C C . VAL A 1 98 ? 2.016 -5.836 -9.735 1.00 77.88 98 VAL A C 1
ATOM 805 O O . VAL A 1 98 ? 1.932 -6.644 -8.811 1.00 77.88 98 VAL A O 1
ATOM 808 N N . LYS A 1 99 ? 1.256 -4.734 -9.788 1.00 77.69 99 LYS A N 1
ATOM 809 C CA . LYS A 1 99 ? 0.251 -4.374 -8.775 1.00 77.69 99 LYS A CA 1
ATOM 810 C C . LYS A 1 99 ? -0.819 -5.451 -8.620 1.00 77.69 99 LYS A C 1
ATOM 812 O O . LYS A 1 99 ? -1.180 -5.790 -7.498 1.00 77.69 99 LYS A O 1
ATOM 817 N N . LYS A 1 100 ? -1.303 -6.020 -9.725 1.00 82.31 100 LYS A N 1
ATOM 818 C CA . LYS A 1 100 ? -2.310 -7.088 -9.694 1.00 82.31 100 LYS A CA 1
ATOM 819 C C . LYS A 1 100 ? -1.782 -8.367 -9.035 1.00 82.31 100 LYS A C 1
ATOM 821 O O . LYS A 1 100 ? -2.501 -8.961 -8.237 1.00 82.31 100 LYS A O 1
ATOM 826 N N . ILE A 1 101 ? -0.549 -8.778 -9.340 1.00 80.12 101 ILE A N 1
ATOM 827 C CA . ILE A 1 101 ? 0.080 -9.946 -8.695 1.00 80.12 101 ILE A CA 1
ATOM 828 C C . ILE A 1 101 ? 0.213 -9.713 -7.188 1.00 80.12 101 ILE A C 1
ATOM 830 O O . ILE A 1 101 ? -0.126 -10.580 -6.386 1.00 80.12 101 ILE A O 1
ATOM 834 N N . ASP A 1 102 ? 0.685 -8.532 -6.798 1.00 80.00 102 ASP A N 1
ATOM 835 C CA . ASP A 1 102 ? 0.915 -8.193 -5.396 1.00 80.00 102 ASP A CA 1
ATOM 836 C C . ASP A 1 102 ? -0.389 -8.151 -4.575 1.00 80.00 102 ASP A C 1
ATOM 838 O O . ASP A 1 102 ? -0.450 -8.639 -3.443 1.00 80.00 102 ASP A O 1
ATOM 842 N N . GLN A 1 103 ? -1.468 -7.656 -5.190 1.00 78.19 103 GLN A N 1
ATOM 843 C CA . GLN A 1 103 ? -2.818 -7.685 -4.623 1.00 78.19 103 GLN A CA 1
ATOM 844 C C . GLN A 1 103 ? -3.340 -9.109 -4.422 1.00 78.19 103 GLN A C 1
ATOM 846 O O . GLN A 1 103 ? -3.945 -9.387 -3.390 1.00 78.19 103 GLN A O 1
ATOM 851 N N . GLN A 1 104 ? -3.103 -10.013 -5.378 1.00 82.06 104 GLN A N 1
ATOM 852 C CA . GLN A 1 104 ? -3.503 -11.418 -5.243 1.00 82.06 104 GLN A CA 1
ATOM 853 C C . GLN A 1 104 ? -2.784 -12.087 -4.069 1.00 82.06 104 GLN A C 1
ATOM 855 O O . GLN A 1 104 ? -3.439 -12.665 -3.209 1.00 82.06 104 GLN A O 1
ATOM 860 N N . LYS A 1 105 ? -1.464 -11.898 -3.954 1.00 80.69 105 LYS A N 1
ATOM 861 C CA . LYS A 1 105 ? -0.692 -12.418 -2.815 1.00 80.69 105 LYS A CA 1
ATOM 862 C C . LYS A 1 105 ? -1.197 -11.895 -1.472 1.00 80.69 105 LYS A C 1
ATOM 864 O O . LYS A 1 105 ? -1.335 -12.659 -0.519 1.00 80.69 105 LYS A O 1
ATOM 869 N N . SER A 1 106 ? -1.485 -10.597 -1.402 1.00 76.81 106 SER A N 1
ATOM 870 C CA . SER A 1 106 ? -2.010 -9.974 -0.183 1.00 76.81 106 SER A CA 1
ATOM 871 C C . SER A 1 106 ? -3.384 -10.545 0.191 1.00 76.81 106 SER A C 1
ATOM 873 O O . SER A 1 106 ? -3.630 -10.824 1.366 1.00 76.81 106 SER A O 1
ATOM 875 N N . ALA A 1 107 ? -4.248 -10.800 -0.800 1.00 75.81 107 ALA A N 1
ATOM 876 C CA . ALA A 1 107 ? -5.544 -11.452 -0.602 1.00 75.81 107 ALA A CA 1
ATOM 877 C C . ALA A 1 107 ? -5.409 -12.901 -0.094 1.00 75.81 107 ALA A C 1
ATOM 879 O O . ALA A 1 107 ? -6.184 -13.317 0.768 1.00 75.81 107 ALA A O 1
ATOM 880 N N . ASP A 1 108 ? -4.384 -13.626 -0.547 1.00 80.06 108 ASP A N 1
ATOM 881 C CA . ASP A 1 108 ? -4.050 -14.978 -0.074 1.00 80.06 108 ASP A CA 1
ATOM 882 C C . ASP A 1 108 ? -3.394 -14.978 1.326 1.00 80.06 108 ASP A C 1
ATOM 884 O O . ASP A 1 108 ? -3.133 -16.027 1.919 1.00 80.06 108 ASP A O 1
ATOM 888 N N . GLY A 1 109 ? -3.171 -13.795 1.912 1.00 74.19 109 GLY A N 1
ATOM 889 C CA . GLY A 1 109 ? -2.580 -13.621 3.238 1.00 74.19 109 GLY A CA 1
ATOM 890 C C . GLY A 1 109 ? -1.054 -13.710 3.258 1.00 74.19 109 GLY A C 1
ATOM 891 O O . GLY A 1 109 ? -0.470 -13.789 4.344 1.00 74.19 109 GLY A O 1
ATOM 892 N N . GLU A 1 110 ? -0.416 -13.685 2.089 1.00 81.94 110 GLU A N 1
ATOM 893 C CA . GLU A 1 110 ? 1.032 -13.608 1.938 1.00 81.94 110 GLU A CA 1
ATOM 894 C C . GLU A 1 110 ? 1.541 -12.158 2.032 1.00 81.94 110 GLU A C 1
ATOM 896 O O . GLU A 1 110 ? 0.780 -11.187 2.026 1.00 81.94 110 GLU A O 1
ATOM 901 N N . ALA A 1 111 ? 2.861 -11.998 2.144 1.00 83.56 111 ALA A N 1
ATOM 902 C CA . ALA A 1 111 ? 3.491 -10.685 2.089 1.00 83.56 111 ALA A CA 1
ATOM 903 C C . ALA A 1 111 ? 3.461 -10.109 0.663 1.00 83.56 111 ALA A C 1
ATOM 905 O O . ALA A 1 111 ? 3.719 -10.821 -0.313 1.00 83.56 111 ALA A O 1
ATOM 906 N N . SER A 1 112 ? 3.226 -8.797 0.571 1.00 83.25 112 SER A N 1
ATOM 907 C CA . SER A 1 112 ? 3.462 -8.011 -0.642 1.00 83.25 112 SER A CA 1
ATOM 908 C C . SER A 1 112 ? 4.937 -8.120 -1.032 1.00 83.25 112 SER A C 1
ATOM 910 O O . SER A 1 112 ? 5.819 -7.812 -0.228 1.00 83.25 112 SER A O 1
ATOM 912 N N . ASN A 1 113 ? 5.222 -8.548 -2.260 1.00 80.06 113 ASN A N 1
ATOM 913 C CA . ASN A 1 113 ? 6.582 -8.602 -2.793 1.00 80.06 113 ASN A CA 1
ATOM 914 C C . ASN A 1 113 ? 7.169 -7.192 -2.933 1.00 80.06 113 ASN A C 1
ATOM 916 O O . ASN A 1 113 ? 8.362 -7.003 -2.725 1.00 80.06 113 ASN A O 1
ATOM 920 N N . LEU A 1 114 ? 6.338 -6.206 -3.275 1.00 79.81 114 LEU A N 1
ATOM 921 C CA . LEU A 1 114 ? 6.786 -4.828 -3.502 1.00 79.81 114 LEU A CA 1
ATOM 922 C C . LEU A 1 114 ? 7.155 -4.150 -2.196 1.00 79.81 114 LEU A C 1
ATOM 924 O O . LEU A 1 114 ? 8.195 -3.503 -2.097 1.00 79.81 114 LEU A O 1
ATOM 928 N N . GLU A 1 115 ? 6.341 -4.362 -1.172 1.00 80.88 115 GLU A N 1
ATOM 929 C CA . GLU A 1 115 ? 6.652 -3.895 0.163 1.00 80.88 115 GLU A CA 1
ATOM 930 C C . GLU A 1 115 ? 7.851 -4.639 0.763 1.00 80.88 115 GLU A C 1
ATOM 932 O O . GLU A 1 115 ? 8.689 -4.025 1.420 1.00 80.88 115 GLU A O 1
ATOM 937 N N . THR A 1 116 ? 7.961 -5.946 0.504 1.00 83.94 116 THR A N 1
ATOM 938 C CA . THR A 1 116 ? 9.114 -6.754 0.927 1.00 83.94 116 THR A CA 1
ATOM 939 C C . THR A 1 116 ? 10.397 -6.237 0.293 1.00 83.94 116 THR A C 1
ATOM 941 O O . THR A 1 116 ? 11.382 -6.011 0.997 1.00 83.94 116 THR A O 1
ATOM 944 N N . LEU A 1 117 ? 10.367 -5.984 -1.018 1.00 80.00 117 LEU A N 1
ATOM 945 C CA . LEU A 1 117 ? 11.482 -5.408 -1.755 1.00 80.00 117 LEU A CA 1
ATOM 946 C C . LEU A 1 117 ? 11.844 -4.036 -1.187 1.00 80.00 117 LEU A C 1
ATOM 948 O O . LEU A 1 117 ? 12.992 -3.838 -0.797 1.00 80.00 117 LEU A O 1
ATOM 952 N N . TYR A 1 118 ? 10.864 -3.137 -1.051 1.00 79.88 118 TYR A N 1
ATOM 953 C CA . TYR A 1 118 ? 11.066 -1.818 -0.452 1.00 79.88 118 TYR A CA 1
ATOM 954 C C . TYR A 1 118 ? 11.764 -1.937 0.910 1.00 79.88 118 TYR A C 1
ATOM 956 O O . TYR A 1 118 ? 12.876 -1.441 1.067 1.00 79.88 118 TYR A O 1
ATOM 964 N N . MET A 1 119 ? 11.191 -2.697 1.845 1.00 82.12 119 MET A N 1
ATOM 965 C CA . MET A 1 119 ? 11.732 -2.856 3.196 1.00 82.12 119 MET A CA 1
ATOM 966 C C . MET A 1 119 ? 13.158 -3.430 3.194 1.00 82.12 119 MET A C 1
ATOM 968 O O . MET A 1 119 ? 14.018 -2.892 3.885 1.00 82.12 119 MET A O 1
ATOM 972 N N . SER A 1 120 ? 13.428 -4.461 2.383 1.00 81.88 120 SER A N 1
ATOM 973 C CA . SER A 1 120 ? 14.765 -5.073 2.266 1.00 81.88 120 SER A CA 1
ATOM 974 C C . SER A 1 120 ? 15.819 -4.150 1.645 1.00 81.88 120 SER A C 1
ATOM 976 O O . SER A 1 120 ? 17.000 -4.281 1.936 1.00 81.88 120 SER A O 1
ATOM 978 N N . THR A 1 121 ? 15.403 -3.197 0.806 1.00 75.56 121 THR A N 1
ATOM 979 C CA . THR A 1 121 ? 16.315 -2.217 0.190 1.00 75.56 121 THR A CA 1
ATOM 980 C C . THR A 1 121 ? 16.530 -0.975 1.050 1.00 75.56 121 THR A C 1
ATOM 982 O O . THR A 1 121 ? 17.547 -0.301 0.901 1.00 75.56 121 THR A O 1
ATOM 985 N N . THR A 1 122 ? 15.595 -0.657 1.952 1.00 75.56 122 THR A N 1
ATOM 986 C CA . THR A 1 122 ? 15.680 0.531 2.815 1.00 75.56 122 THR A CA 1
ATOM 987 C C . THR A 1 122 ? 16.217 0.262 4.217 1.00 75.56 122 THR A C 1
ATOM 989 O O . THR A 1 122 ? 16.769 1.176 4.826 1.00 75.56 122 THR A O 1
ATOM 992 N N . GLU A 1 123 ? 16.038 -0.946 4.760 1.00 79.19 123 GLU A N 1
ATOM 993 C CA . GLU A 1 123 ? 16.570 -1.324 6.074 1.00 79.19 123 GLU A CA 1
ATOM 994 C C . GLU A 1 123 ? 17.937 -2.010 5.909 1.00 79.19 123 GLU A C 1
ATOM 996 O O . GLU A 1 123 ? 18.000 -3.087 5.312 1.00 79.19 123 GLU A O 1
ATOM 1001 N N . PRO A 1 124 ? 19.030 -1.436 6.451 1.00 76.06 124 PRO A N 1
ATOM 1002 C CA . PRO A 1 124 ? 20.323 -2.112 6.485 1.00 76.06 124 PRO A CA 1
ATOM 1003 C C . PRO A 1 124 ? 20.207 -3.465 7.201 1.00 76.06 124 PRO A C 1
ATOM 1005 O O . PRO A 1 124 ? 19.502 -3.579 8.205 1.00 76.06 124 PRO A O 1
ATOM 1008 N N . ASP A 1 125 ? 20.899 -4.479 6.683 1.00 83.62 125 ASP A N 1
ATOM 1009 C CA . ASP A 1 125 ? 20.985 -5.836 7.248 1.00 83.62 125 ASP A CA 1
ATOM 1010 C C . ASP A 1 125 ? 19.680 -6.659 7.248 1.00 83.62 125 ASP A C 1
ATOM 1012 O O . ASP A 1 125 ? 19.612 -7.721 7.876 1.00 83.62 125 ASP A O 1
ATOM 1016 N N . LEU A 1 126 ? 18.639 -6.226 6.525 1.00 82.38 126 LEU A N 1
ATOM 1017 C CA . LEU A 1 126 ? 17.395 -6.985 6.402 1.00 82.38 126 LEU A CA 1
ATOM 1018 C C . LEU A 1 126 ? 17.322 -7.770 5.086 1.00 82.38 126 LEU A C 1
ATOM 1020 O O . LEU A 1 126 ? 17.131 -7.204 4.013 1.00 82.38 126 LEU A O 1
ATOM 1024 N N . SER A 1 127 ? 17.389 -9.100 5.178 1.00 83.75 127 SER A N 1
ATOM 1025 C CA . SER A 1 127 ? 17.187 -9.974 4.017 1.00 83.75 127 SER A CA 1
ATOM 1026 C C . SER A 1 127 ? 15.758 -9.856 3.457 1.00 83.75 127 SER A C 1
ATOM 1028 O O . SER A 1 127 ? 14.810 -9.552 4.189 1.00 83.75 127 SER A O 1
ATOM 1030 N N . TYR A 1 128 ? 15.573 -10.165 2.169 1.00 81.38 128 TYR A N 1
ATOM 1031 C CA . TYR A 1 128 ? 14.242 -10.219 1.547 1.00 81.38 128 TYR A CA 1
ATOM 1032 C C . TYR A 1 128 ? 13.301 -11.196 2.279 1.00 81.38 128 TYR A C 1
ATOM 1034 O O . TYR A 1 128 ? 12.131 -10.894 2.512 1.00 81.38 128 TYR A O 1
ATOM 1042 N N . GLU A 1 129 ? 13.809 -12.356 2.704 1.00 84.50 129 GLU A N 1
ATOM 1043 C CA . GLU A 1 129 ? 13.015 -13.341 3.444 1.00 84.50 129 GLU A CA 1
ATOM 1044 C C . GLU A 1 129 ? 12.593 -12.819 4.822 1.00 84.50 129 GLU A C 1
ATOM 1046 O O . GLU A 1 129 ? 11.452 -13.014 5.250 1.00 84.50 129 GLU A O 1
ATOM 1051 N N . ASP A 1 130 ? 13.498 -12.133 5.519 1.00 86.25 130 ASP A N 1
ATOM 1052 C CA . ASP A 1 130 ? 13.248 -11.538 6.829 1.00 86.25 130 ASP A CA 1
ATOM 1053 C C . ASP A 1 130 ? 12.233 -10.394 6.740 1.00 86.25 130 ASP A C 1
ATOM 1055 O O . ASP A 1 130 ? 11.303 -10.334 7.554 1.00 86.25 130 ASP A O 1
ATOM 1059 N N . ALA A 1 131 ? 12.353 -9.540 5.720 1.00 86.00 131 ALA A N 1
ATOM 1060 C CA . ALA A 1 131 ? 11.370 -8.513 5.387 1.00 86.00 131 ALA A CA 1
ATOM 1061 C C . ALA A 1 131 ? 9.985 -9.126 5.125 1.00 86.00 131 ALA A C 1
ATOM 1063 O O . ALA A 1 131 ? 8.993 -8.698 5.723 1.00 86.00 131 ALA A O 1
ATOM 1064 N N . GLY A 1 132 ? 9.924 -10.199 4.329 1.00 86.88 132 GLY A N 1
ATOM 1065 C CA . GLY A 1 132 ? 8.681 -10.914 4.046 1.00 86.88 132 GLY A CA 1
ATOM 1066 C C . GLY A 1 132 ? 8.044 -11.468 5.322 1.00 86.88 132 GLY A C 1
ATOM 1067 O O . GLY A 1 132 ? 6.854 -11.267 5.568 1.00 86.88 132 GLY A O 1
ATOM 1068 N N . ARG A 1 133 ? 8.842 -12.076 6.214 1.00 89.38 133 ARG A N 1
ATOM 1069 C CA . ARG A 1 133 ? 8.361 -12.558 7.523 1.00 89.38 133 ARG A CA 1
ATOM 1070 C C . ARG A 1 133 ? 7.827 -11.425 8.404 1.00 89.38 133 ARG A C 1
ATOM 1072 O O . ARG A 1 133 ? 6.801 -11.618 9.065 1.00 89.38 133 ARG A O 1
ATOM 1079 N N . LYS A 1 134 ? 8.488 -10.259 8.437 1.00 89.94 134 LYS A N 1
ATOM 1080 C CA . LYS A 1 134 ? 8.008 -9.077 9.182 1.00 89.94 134 LYS A CA 1
ATOM 1081 C C . LYS A 1 134 ? 6.656 -8.597 8.645 1.00 89.94 134 LYS A C 1
ATOM 1083 O O . LYS A 1 134 ? 5.735 -8.376 9.434 1.00 89.94 134 LYS A O 1
ATOM 1088 N N . ILE A 1 135 ? 6.519 -8.486 7.324 1.00 88.00 135 ILE A N 1
ATOM 1089 C CA . ILE A 1 135 ? 5.285 -8.033 6.667 1.00 88.00 135 ILE A CA 1
ATOM 1090 C C . ILE A 1 135 ? 4.141 -9.018 6.911 1.00 88.00 135 ILE A C 1
ATOM 1092 O O . ILE A 1 135 ? 3.068 -8.594 7.342 1.00 88.00 135 ILE A O 1
ATOM 1096 N N . THR A 1 136 ? 4.372 -10.326 6.761 1.00 88.56 136 THR A N 1
ATOM 1097 C CA . THR A 1 136 ? 3.359 -11.355 7.055 1.00 88.56 136 THR A CA 1
ATOM 1098 C C . THR A 1 136 ? 2.878 -11.278 8.503 1.00 88.56 136 THR A C 1
ATOM 1100 O O . THR A 1 136 ? 1.671 -11.265 8.755 1.00 88.56 136 THR A O 1
ATOM 1103 N N . LYS A 1 137 ? 3.799 -11.164 9.473 1.00 90.12 137 LYS A N 1
ATOM 1104 C CA . LYS A 1 137 ? 3.445 -11.013 10.898 1.00 90.12 137 LYS A CA 1
ATOM 1105 C C . LYS A 1 137 ? 2.603 -9.765 11.146 1.00 90.12 137 LYS A C 1
ATOM 1107 O O . LYS A 1 137 ? 1.625 -9.816 11.887 1.00 90.12 137 LYS A O 1
ATOM 1112 N N . ARG A 1 138 ? 2.954 -8.648 10.512 1.00 89.19 138 ARG A N 1
ATOM 1113 C CA . ARG A 1 138 ? 2.194 -7.402 10.631 1.00 89.19 138 ARG A CA 1
ATOM 1114 C C . ARG A 1 138 ? 0.807 -7.518 9.994 1.00 89.19 138 ARG A C 1
ATOM 1116 O O . ARG A 1 138 ? -0.163 -7.053 10.585 1.00 89.19 138 ARG A O 1
ATOM 1123 N N . ASN A 1 139 ? 0.690 -8.147 8.827 1.00 87.06 139 ASN A N 1
ATOM 1124 C CA . ASN A 1 139 ? -0.598 -8.368 8.163 1.00 87.06 139 ASN A CA 1
ATOM 1125 C C . ASN A 1 139 ? -1.502 -9.286 9.001 1.00 87.06 139 ASN A C 1
ATOM 1127 O O . ASN A 1 139 ? -2.703 -9.039 9.108 1.00 87.06 139 ASN A O 1
ATOM 1131 N N . LEU A 1 140 ? -0.932 -10.299 9.664 1.00 88.50 140 LEU A N 1
ATOM 1132 C CA . LEU A 1 140 ? -1.651 -11.109 10.649 1.00 88.50 140 LEU A CA 1
ATOM 1133 C C . LEU A 1 140 ? -2.150 -10.255 11.824 1.00 88.50 140 LEU A C 1
ATOM 1135 O O . LEU A 1 140 ? -3.346 -10.259 12.098 1.00 88.50 140 LEU A O 1
ATOM 1139 N N . ALA A 1 141 ? -1.275 -9.456 12.442 1.00 90.38 141 ALA A N 1
ATOM 1140 C CA . ALA A 1 141 ? -1.650 -8.585 13.558 1.00 90.38 141 ALA A CA 1
ATOM 1141 C C . ALA A 1 141 ? -2.768 -7.588 13.188 1.00 90.38 141 ALA A C 1
ATOM 1143 O O . ALA A 1 141 ? -3.666 -7.340 13.991 1.00 90.38 141 ALA A O 1
ATOM 1144 N N . ARG A 1 142 ? -2.766 -7.048 11.960 1.00 89.62 142 ARG A N 1
ATOM 1145 C CA . ARG A 1 142 ? -3.859 -6.193 11.457 1.00 89.62 142 ARG A CA 1
ATOM 1146 C C . ARG A 1 142 ? -5.177 -6.953 11.325 1.00 89.62 142 ARG A C 1
ATOM 1148 O O . ARG A 1 142 ? -6.208 -6.441 11.754 1.00 89.62 142 ARG A O 1
ATOM 1155 N N . ARG A 1 143 ? -5.158 -8.166 10.759 1.00 88.88 143 ARG A N 1
ATOM 1156 C CA . ARG A 1 143 ? -6.363 -9.008 10.638 1.00 88.88 143 ARG A CA 1
ATOM 1157 C C . ARG A 1 143 ? -6.932 -9.369 12.007 1.00 88.88 143 ARG A C 1
ATOM 1159 O O . ARG A 1 143 ? -8.138 -9.258 12.211 1.00 88.88 143 ARG A O 1
ATOM 1166 N N . GLU A 1 144 ? -6.070 -9.735 12.950 1.00 92.38 144 GLU A N 1
ATOM 1167 C CA . GLU A 1 144 ? -6.467 -9.999 14.335 1.00 92.38 144 GLU A CA 1
ATOM 1168 C C . GLU A 1 144 ? -7.061 -8.755 15.003 1.00 92.38 144 GLU A C 1
ATOM 1170 O O . GLU A 1 144 ? -8.104 -8.850 15.649 1.00 92.38 144 GLU A O 1
ATOM 1175 N N . ALA A 1 145 ? -6.456 -7.579 14.805 1.00 92.94 145 ALA A N 1
ATOM 1176 C CA . ALA A 1 145 ? -6.987 -6.320 15.318 1.00 92.94 145 ALA A CA 1
ATOM 1177 C C . ALA A 1 145 ? -8.383 -6.018 14.751 1.00 92.94 145 ALA A C 1
ATOM 1179 O O . ALA A 1 145 ? -9.287 -5.713 15.521 1.00 92.94 145 ALA A O 1
ATOM 1180 N N . LEU A 1 146 ? -8.605 -6.182 13.442 1.00 92.94 146 LEU A N 1
ATOM 1181 C CA . LEU A 1 146 ? -9.933 -6.008 12.834 1.00 92.94 146 LEU A CA 1
ATOM 1182 C C . LEU A 1 146 ? -10.962 -7.021 13.366 1.00 92.94 146 LEU A C 1
ATOM 1184 O O . LEU A 1 146 ? -12.119 -6.664 13.586 1.00 92.94 146 LEU A O 1
ATOM 1188 N N . GLY A 1 147 ? -10.548 -8.266 13.624 1.00 93.38 147 GLY A N 1
ATOM 1189 C CA . GLY A 1 147 ? -11.395 -9.265 14.285 1.00 93.38 147 GLY A CA 1
ATOM 1190 C C . GLY A 1 147 ? -11.773 -8.867 15.717 1.00 93.38 147 GLY A C 1
ATOM 1191 O O . GLY A 1 147 ? -12.924 -9.035 16.131 1.00 93.38 147 GLY A O 1
ATOM 1192 N N . ARG A 1 148 ? -10.833 -8.271 16.462 1.00 94.19 148 ARG A N 1
ATOM 1193 C CA . ARG A 1 148 ? -11.087 -7.721 17.803 1.00 94.19 148 ARG A CA 1
ATOM 1194 C C . ARG A 1 148 ? -12.005 -6.507 17.775 1.00 94.19 148 ARG A C 1
ATOM 1196 O O . ARG A 1 148 ? -12.872 -6.428 18.633 1.00 94.19 148 ARG A O 1
ATOM 1203 N N . VAL A 1 149 ? -11.874 -5.619 16.787 1.00 95.19 149 VAL A N 1
ATOM 1204 C CA . VAL A 1 149 ? -12.804 -4.490 16.595 1.00 95.19 149 VAL A CA 1
ATOM 1205 C C . VAL A 1 149 ? -14.234 -5.005 16.460 1.00 95.19 149 VAL A C 1
ATOM 1207 O O . VAL A 1 149 ? -15.113 -4.552 17.187 1.00 95.19 149 VAL A O 1
ATOM 1210 N N . GLN A 1 150 ? -14.462 -5.991 15.585 1.00 94.31 150 GLN A N 1
ATOM 1211 C CA . GLN A 1 150 ? -15.793 -6.574 15.406 1.00 94.31 150 GLN A CA 1
ATOM 1212 C C . GLN A 1 150 ? -16.315 -7.188 16.712 1.00 94.31 150 GLN A C 1
ATOM 1214 O O . GLN A 1 150 ? -17.422 -6.875 17.134 1.00 94.31 150 GLN A O 1
ATOM 1219 N N . SER A 1 151 ? -15.483 -7.982 17.391 1.00 95.69 151 SER A N 1
ATOM 1220 C CA . SER A 1 151 ? -15.848 -8.614 18.666 1.00 95.69 151 SER A CA 1
ATOM 1221 C C . SER A 1 151 ? -16.181 -7.583 19.753 1.00 95.69 151 SER A C 1
ATOM 1223 O O . SER A 1 151 ? -17.123 -7.767 20.520 1.00 95.69 151 SER A O 1
ATOM 1225 N N . ALA A 1 152 ? -15.431 -6.479 19.810 1.00 95.00 152 ALA A N 1
ATOM 1226 C CA . ALA A 1 152 ? -15.662 -5.384 20.745 1.00 95.00 152 ALA A CA 1
ATOM 1227 C C . ALA A 1 152 ? -16.964 -4.633 20.430 1.00 95.00 152 ALA A C 1
ATOM 1229 O O . ALA A 1 152 ? -17.714 -4.318 21.351 1.00 95.00 152 ALA A O 1
ATOM 1230 N N . ILE A 1 153 ? -17.275 -4.391 19.151 1.00 94.31 153 ILE A N 1
ATOM 1231 C CA . ILE A 1 153 ? -18.556 -3.800 18.734 1.00 94.31 153 ILE A CA 1
ATOM 1232 C C . ILE A 1 153 ? -19.722 -4.708 19.138 1.00 94.31 153 ILE A C 1
ATOM 1234 O O . ILE A 1 153 ? -20.685 -4.221 19.729 1.00 94.31 153 ILE A O 1
ATOM 1238 N N . ASP A 1 154 ? -19.617 -6.012 18.876 1.00 94.88 154 ASP A N 1
ATOM 1239 C CA . ASP A 1 154 ? -20.673 -6.986 19.179 1.00 94.88 154 ASP A CA 1
ATOM 1240 C C . ASP A 1 154 ? -20.911 -7.121 20.695 1.00 94.88 154 ASP A C 1
ATOM 1242 O O . ASP A 1 154 ? -22.046 -7.293 21.140 1.00 94.88 154 ASP A O 1
ATOM 1246 N N . ALA A 1 155 ? -19.852 -6.981 21.498 1.00 94.25 155 ALA A N 1
ATOM 1247 C CA . ALA A 1 155 ? -19.913 -6.987 22.959 1.00 94.25 155 ALA A CA 1
ATOM 1248 C C . ALA A 1 155 ? -20.271 -5.620 23.587 1.00 94.25 155 ALA A C 1
ATOM 1250 O O . ALA A 1 155 ? -20.400 -5.523 24.808 1.00 94.25 155 ALA A O 1
ATOM 1251 N N . GLY A 1 156 ? -20.429 -4.557 22.788 1.00 91.38 156 GLY A N 1
ATOM 1252 C CA . GLY A 1 156 ? -20.750 -3.205 23.266 1.00 91.38 156 GLY A CA 1
ATOM 1253 C C . GLY A 1 156 ? -19.560 -2.397 23.811 1.00 91.38 156 GLY A C 1
ATOM 1254 O O . GLY A 1 156 ? -19.746 -1.311 24.365 1.00 91.38 156 GLY A O 1
ATOM 1255 N N . TYR A 1 157 ? -18.327 -2.876 23.637 1.00 92.94 157 TYR A N 1
ATOM 1256 C CA . TYR A 1 157 ? -17.085 -2.194 24.023 1.00 92.94 157 TYR A CA 1
ATOM 1257 C C . TYR A 1 157 ? -16.617 -1.201 22.944 1.00 92.94 157 TYR A C 1
ATOM 1259 O O . TYR A 1 157 ? -15.538 -1.316 22.362 1.00 92.94 157 TYR A O 1
ATOM 1267 N N . PHE A 1 158 ? -17.426 -0.175 22.676 1.00 92.88 158 PHE A N 1
ATOM 1268 C CA . PHE A 1 158 ? -17.196 0.742 21.550 1.00 92.88 158 PHE A CA 1
ATOM 1269 C C . PHE A 1 158 ? -15.905 1.570 21.646 1.00 92.88 158 PHE A C 1
ATOM 1271 O O . PHE A 1 158 ? -15.290 1.858 20.626 1.00 92.88 158 PHE A O 1
ATOM 1278 N N . LEU A 1 159 ? -15.464 1.950 22.849 1.00 90.88 159 LEU A N 1
ATOM 1279 C CA . LEU A 1 159 ? -14.214 2.710 23.008 1.00 90.88 159 LEU A CA 1
ATOM 1280 C C . LEU A 1 159 ? -12.976 1.854 22.729 1.00 90.88 159 LEU A C 1
ATOM 1282 O O . LEU A 1 159 ? -11.991 2.356 22.195 1.00 90.88 159 LEU A O 1
ATOM 1286 N N . GLU A 1 160 ? -13.039 0.565 23.061 1.00 93.00 160 GLU A N 1
ATOM 1287 C CA . GLU A 1 160 ? -11.983 -0.393 22.740 1.00 93.00 160 GLU A CA 1
ATOM 1288 C C . GLU A 1 160 ? -11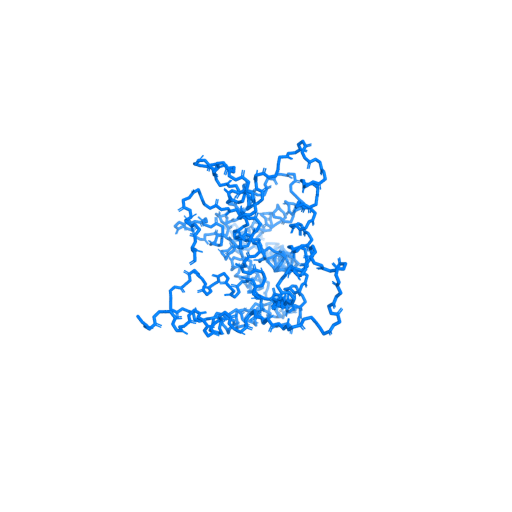.920 -0.641 21.228 1.00 93.00 160 GLU A C 1
ATOM 1290 O O . GLU A 1 160 ? -10.837 -0.590 20.645 1.00 93.00 160 GLU A O 1
ATOM 1295 N N . ALA A 1 161 ? -13.080 -0.804 20.580 1.00 95.12 161 ALA A N 1
ATOM 1296 C CA . ALA A 1 161 ? -13.176 -0.881 19.123 1.00 95.12 161 ALA A CA 1
ATOM 1297 C C . ALA A 1 161 ? -12.513 0.334 18.448 1.00 95.12 161 ALA A C 1
ATOM 1299 O O . ALA A 1 161 ? -11.609 0.173 17.629 1.00 95.12 161 ALA A O 1
ATOM 1300 N N . ILE A 1 162 ? -12.869 1.545 18.888 1.00 94.38 162 ILE A N 1
ATOM 1301 C CA . ILE A 1 162 ? -12.296 2.809 18.403 1.00 94.38 162 ILE A CA 1
ATOM 1302 C C . ILE A 1 162 ? -10.771 2.870 18.591 1.00 94.38 162 ILE A C 1
ATOM 1304 O O . ILE A 1 162 ? -10.054 3.360 17.715 1.00 94.38 162 ILE A O 1
ATOM 1308 N N . ALA A 1 163 ? -10.253 2.383 19.722 1.00 93.50 163 ALA A N 1
ATOM 1309 C CA . ALA A 1 163 ? -8.816 2.368 19.984 1.00 93.50 163 ALA A CA 1
ATOM 1310 C C . ALA A 1 163 ? -8.067 1.419 19.030 1.00 93.50 163 ALA A C 1
ATOM 1312 O O . ALA A 1 163 ? -7.013 1.780 18.497 1.00 93.50 163 ALA A O 1
ATOM 1313 N N . PHE A 1 164 ? -8.620 0.229 18.766 1.00 93.81 164 PHE A N 1
ATOM 1314 C CA . PHE A 1 164 ? -8.054 -0.694 17.780 1.00 93.81 164 PHE A CA 1
ATOM 1315 C C . PHE A 1 164 ? -8.126 -0.130 16.353 1.00 93.81 164 PHE A C 1
ATOM 1317 O O . PHE A 1 164 ? -7.145 -0.234 15.614 1.00 93.81 164 PHE A O 1
ATOM 1324 N N . GLU A 1 165 ? -9.235 0.510 15.975 1.00 95.81 165 GLU A N 1
ATOM 1325 C CA . GLU A 1 165 ? -9.390 1.186 14.678 1.00 95.81 165 GLU A CA 1
ATOM 1326 C C . GLU A 1 165 ? -8.312 2.256 14.475 1.00 95.81 165 GLU A C 1
ATOM 1328 O O . GLU A 1 165 ? -7.619 2.258 13.455 1.00 95.81 165 GLU A O 1
ATOM 1333 N N . GLU A 1 166 ? -8.106 3.127 15.469 1.00 93.94 166 GLU A N 1
ATOM 1334 C CA . GLU A 1 166 ? -7.055 4.145 15.427 1.00 93.94 166 GLU A CA 1
ATOM 1335 C C . GLU A 1 166 ? -5.668 3.529 15.250 1.00 93.94 166 GLU A C 1
ATOM 1337 O O . GLU A 1 166 ? -4.882 4.041 14.448 1.00 93.94 166 GLU A O 1
ATOM 1342 N N . ALA A 1 167 ? -5.359 2.445 15.965 1.00 92.31 167 ALA A N 1
ATOM 1343 C CA . ALA A 1 167 ? -4.066 1.777 15.862 1.00 92.31 167 ALA A CA 1
ATOM 1344 C C . ALA A 1 167 ? -3.829 1.203 14.453 1.00 92.31 167 ALA A C 1
ATOM 1346 O O . ALA A 1 167 ? -2.758 1.412 13.873 1.00 92.31 167 ALA A O 1
ATOM 1347 N N . VAL A 1 168 ? -4.834 0.535 13.875 1.00 93.50 168 VAL A N 1
ATOM 1348 C CA . VAL A 1 168 ? -4.761 -0.044 12.522 1.00 93.50 168 VAL A CA 1
ATOM 1349 C C . VAL A 1 168 ? -4.602 1.048 11.463 1.00 93.50 168 VAL A C 1
ATOM 1351 O O . VAL A 1 168 ? -3.698 0.971 10.625 1.00 93.50 168 VAL A O 1
ATOM 1354 N N . ILE A 1 169 ? -5.431 2.093 11.529 1.00 94.44 169 ILE A N 1
ATOM 1355 C CA . ILE A 1 169 ? -5.382 3.223 10.596 1.00 94.44 169 ILE A CA 1
ATOM 1356 C C . ILE A 1 169 ? -4.032 3.938 10.705 1.00 94.44 169 ILE A C 1
ATOM 1358 O O . ILE A 1 169 ? -3.359 4.154 9.697 1.00 94.44 169 ILE A O 1
ATOM 1362 N N . SER A 1 170 ? -3.600 4.263 11.925 1.00 92.25 170 SER A N 1
ATOM 1363 C CA . SER A 1 170 ? -2.337 4.969 12.162 1.00 92.25 170 SER A CA 1
ATOM 1364 C C . SER A 1 170 ? -1.143 4.174 11.648 1.00 92.25 170 SER A C 1
ATOM 1366 O O . SER A 1 170 ? -0.240 4.762 11.060 1.00 92.25 170 SER A O 1
ATOM 1368 N N . ASN A 1 171 ? -1.149 2.845 11.796 1.00 90.31 171 ASN A N 1
ATOM 1369 C CA . ASN A 1 171 ? -0.097 1.993 11.250 1.00 90.31 171 ASN A CA 1
ATOM 1370 C C . ASN A 1 171 ? -0.011 2.081 9.716 1.00 90.31 171 ASN A C 1
ATOM 1372 O O . ASN A 1 171 ? 1.086 2.237 9.183 1.00 90.31 171 ASN A O 1
ATOM 1376 N N . CYS A 1 172 ? -1.147 2.020 9.013 1.00 90.00 172 CYS A N 1
ATOM 1377 C CA . CYS A 1 172 ? -1.178 2.113 7.549 1.00 90.00 172 CYS A CA 1
ATOM 1378 C C . CYS A 1 172 ? -0.675 3.481 7.060 1.00 90.00 172 CYS A C 1
ATOM 1380 O O . CYS A 1 172 ? 0.172 3.556 6.169 1.00 90.00 172 CYS A O 1
ATOM 1382 N N . LEU A 1 173 ? -1.141 4.567 7.686 1.00 89.31 173 LEU A N 1
ATOM 1383 C CA . LEU A 1 173 ? -0.717 5.923 7.328 1.00 89.31 173 LEU A CA 1
ATOM 1384 C C . LEU A 1 173 ? 0.756 6.173 7.643 1.00 89.31 173 LEU A C 1
ATOM 1386 O O . LEU A 1 173 ? 1.446 6.810 6.851 1.00 89.31 173 LEU A O 1
ATOM 1390 N N . TYR A 1 174 ? 1.243 5.668 8.776 1.00 88.00 174 TYR A N 1
ATOM 1391 C CA . TYR A 1 174 ? 2.643 5.794 9.164 1.00 88.00 174 TYR A CA 1
ATOM 1392 C C . TYR A 1 174 ? 3.563 5.166 8.119 1.00 88.00 174 TYR A C 1
ATOM 1394 O O . TYR A 1 174 ? 4.498 5.815 7.656 1.00 88.00 174 TYR A O 1
ATOM 1402 N N . LEU A 1 175 ? 3.264 3.934 7.701 1.00 84.81 175 LEU A N 1
ATOM 1403 C CA . LEU A 1 175 ? 4.072 3.225 6.712 1.00 84.81 175 LEU A CA 1
ATOM 1404 C C . LEU A 1 175 ? 4.011 3.891 5.339 1.00 84.81 175 LEU A C 1
ATOM 1406 O O . LEU A 1 175 ? 5.038 4.010 4.679 1.00 84.81 175 LEU A O 1
ATOM 1410 N N . TYR A 1 176 ? 2.839 4.385 4.930 1.00 85.31 176 TYR A N 1
ATOM 1411 C CA . TYR A 1 176 ? 2.722 5.165 3.700 1.00 85.31 176 TYR A CA 1
ATOM 1412 C C . TYR A 1 176 ? 3.565 6.448 3.762 1.00 85.31 176 TYR A C 1
ATOM 1414 O O . TYR A 1 176 ? 4.317 6.748 2.835 1.00 85.31 176 TYR A O 1
ATOM 1422 N N . CYS A 1 177 ? 3.482 7.200 4.863 1.00 83.00 177 CYS A N 1
ATOM 1423 C CA . CYS A 1 177 ? 4.284 8.405 5.069 1.00 83.00 177 CYS A CA 1
ATOM 1424 C C . CYS A 1 177 ? 5.785 8.097 5.041 1.00 83.00 177 CYS A C 1
ATOM 1426 O O . CYS A 1 177 ? 6.525 8.808 4.361 1.00 83.00 177 CYS A O 1
ATOM 1428 N N . LEU A 1 178 ? 6.216 7.028 5.719 1.00 80.88 178 LEU A N 1
ATOM 1429 C CA . LEU A 1 178 ? 7.604 6.568 5.727 1.00 80.88 178 LEU A CA 1
ATOM 1430 C C . LEU A 1 178 ? 8.084 6.268 4.304 1.00 80.88 178 LEU A C 1
ATOM 1432 O O . LEU A 1 178 ? 9.094 6.816 3.869 1.00 80.88 178 LEU A O 1
ATOM 1436 N N . ALA A 1 179 ? 7.303 5.495 3.550 1.00 77.19 179 ALA A N 1
ATOM 1437 C CA . ALA A 1 179 ? 7.634 5.124 2.182 1.00 77.19 179 ALA A CA 1
ATOM 1438 C C . ALA A 1 179 ? 7.672 6.307 1.208 1.00 77.19 179 ALA A C 1
ATOM 1440 O O . ALA A 1 179 ? 8.381 6.290 0.206 1.00 77.19 179 ALA A O 1
ATOM 1441 N N . LYS A 1 180 ? 6.934 7.375 1.511 1.00 76.06 180 LYS A N 1
ATOM 1442 C CA . LYS A 1 180 ? 6.953 8.627 0.750 1.00 76.06 180 LYS A CA 1
ATOM 1443 C C . LYS A 1 180 ? 8.001 9.636 1.246 1.00 76.06 180 LYS A C 1
ATOM 1445 O O . LYS A 1 180 ? 7.968 10.775 0.775 1.00 76.06 180 LYS A O 1
ATOM 1450 N N . GLY A 1 181 ? 8.881 9.259 2.179 1.00 75.06 181 GLY A N 1
ATOM 1451 C CA . GLY A 1 181 ? 9.915 10.136 2.748 1.00 75.06 181 GLY A CA 1
ATOM 1452 C C . GLY A 1 181 ? 9.364 11.260 3.635 1.00 75.06 181 GLY A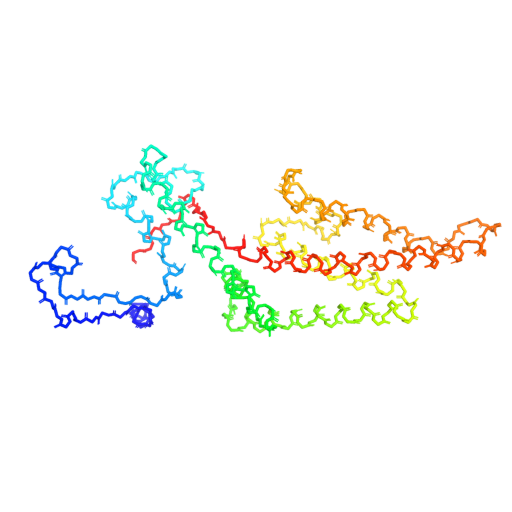 C 1
ATOM 1453 O O . GLY A 1 181 ? 10.030 12.267 3.869 1.00 75.06 181 GLY A O 1
ATOM 1454 N N . ILE A 1 182 ? 8.124 11.133 4.116 1.00 76.25 182 ILE A N 1
ATOM 1455 C CA . ILE A 1 182 ? 7.471 12.128 4.970 1.00 76.25 182 ILE A CA 1
ATOM 1456 C C . ILE A 1 182 ? 7.903 11.878 6.419 1.00 76.25 182 ILE A C 1
ATOM 1458 O O . ILE A 1 182 ? 7.187 11.274 7.217 1.00 76.25 182 ILE A O 1
ATOM 1462 N N . HIS A 1 183 ? 9.095 12.357 6.769 1.00 67.00 183 HIS A N 1
ATOM 1463 C CA . HIS A 1 183 ? 9.629 12.258 8.125 1.00 67.00 183 HIS A CA 1
ATOM 1464 C C . HIS A 1 183 ? 9.136 13.432 8.978 1.00 67.00 183 HIS A C 1
ATOM 1466 O O . HIS A 1 183 ? 9.716 14.518 8.971 1.00 67.00 183 HIS A O 1
ATOM 1472 N N . LYS A 1 184 ? 8.051 13.230 9.730 1.00 62.62 184 LYS A N 1
ATOM 1473 C CA . LYS A 1 184 ? 7.624 14.181 10.766 1.00 62.62 184 LYS A CA 1
ATOM 1474 C C . LYS A 1 184 ? 8.034 13.660 12.146 1.00 62.62 184 LYS A C 1
ATOM 1476 O O . LYS A 1 184 ? 7.868 12.480 12.432 1.00 62.62 184 LYS A O 1
ATOM 1481 N N . LYS A 1 185 ? 8.551 14.551 13.005 1.00 59.81 185 LYS A N 1
ATOM 1482 C CA . LYS A 1 185 ? 8.912 14.239 14.407 1.00 59.81 185 LYS A CA 1
ATOM 1483 C C . LYS A 1 185 ? 7.717 13.759 15.236 1.00 59.81 185 LYS A C 1
ATOM 1485 O O . LYS A 1 185 ? 7.899 13.030 16.201 1.00 59.81 185 LYS A O 1
ATOM 1490 N N . GLU A 1 186 ? 6.512 14.173 14.857 1.00 63.38 186 GLU A N 1
ATOM 1491 C CA . GLU A 1 186 ? 5.269 13.818 15.530 1.00 63.38 186 GLU A CA 1
ATOM 1492 C C . GLU A 1 186 ? 4.432 12.889 14.642 1.00 63.38 186 GLU A C 1
ATOM 1494 O O . GLU A 1 186 ? 4.106 13.222 13.502 1.00 63.38 186 GLU A O 1
ATOM 1499 N N . THR A 1 187 ? 4.062 11.727 15.181 1.00 74.25 187 THR A N 1
ATOM 1500 C CA . THR A 1 187 ? 3.317 10.656 14.497 1.00 74.25 187 THR A CA 1
ATOM 1501 C C . THR A 1 187 ? 1.841 10.626 14.901 1.00 74.25 187 THR A C 1
ATOM 1503 O O . THR A 1 187 ? 1.229 9.565 15.002 1.00 74.25 187 THR A O 1
ATOM 1506 N N . SER A 1 188 ? 1.236 11.790 15.159 1.00 85.38 188 SER A N 1
ATOM 1507 C CA . SER A 1 188 ? -0.194 11.840 15.485 1.00 85.38 188 SER A CA 1
ATOM 1508 C C . SER A 1 188 ? -1.056 11.562 14.249 1.00 85.38 188 SER A C 1
ATOM 1510 O O . SER A 1 188 ? -0.704 11.939 13.127 1.00 85.38 188 SER A O 1
ATOM 1512 N N . LEU A 1 189 ? -2.227 10.945 14.452 1.00 85.75 189 LEU A N 1
ATOM 1513 C CA . LEU A 1 189 ? -3.159 10.623 13.364 1.00 85.75 189 LEU A CA 1
ATOM 1514 C C . LEU A 1 189 ? -3.521 11.860 12.525 1.00 85.75 189 LEU A C 1
ATOM 1516 O O . LEU A 1 189 ? -3.580 11.788 11.301 1.00 85.75 189 LEU A O 1
ATOM 1520 N N . TYR A 1 190 ? -3.715 13.011 13.176 1.00 88.75 190 TYR A N 1
ATOM 1521 C CA . TYR A 1 190 ? -3.979 14.281 12.496 1.00 88.75 190 TYR A CA 1
ATOM 1522 C C . TYR A 1 190 ? -2.840 14.675 11.548 1.00 88.75 190 TYR A C 1
ATOM 1524 O O . TYR A 1 190 ? -3.083 15.020 10.395 1.00 88.75 190 TYR A O 1
ATOM 1532 N N . ILE A 1 191 ? -1.599 14.594 12.027 1.00 86.62 191 ILE A N 1
ATOM 1533 C CA . ILE A 1 191 ? -0.412 15.019 11.284 1.00 86.62 191 ILE A CA 1
ATOM 1534 C C . ILE A 1 191 ? -0.158 14.133 10.061 1.00 86.62 191 ILE A C 1
ATOM 1536 O O . ILE A 1 191 ? 0.269 14.645 9.017 1.00 86.62 191 ILE A O 1
ATOM 1540 N N . MET A 1 192 ? -0.420 12.829 10.193 1.00 88.50 192 MET A N 1
ATOM 1541 C CA . MET A 1 192 ? -0.308 11.865 9.098 1.00 88.50 192 MET A CA 1
ATOM 1542 C C . MET A 1 192 ? -1.427 12.056 8.069 1.00 88.50 192 MET A C 1
ATOM 1544 O O . MET A 1 192 ? -1.139 12.144 6.879 1.00 88.50 192 MET A O 1
ATOM 1548 N N . LEU A 1 193 ? -2.680 12.214 8.508 1.00 89.44 193 LEU A N 1
ATOM 1549 C CA . LEU A 1 193 ? -3.816 12.477 7.614 1.00 89.44 193 LEU A CA 1
ATOM 1550 C C . LEU A 1 193 ? -3.643 13.755 6.800 1.00 89.44 193 LEU A C 1
ATOM 1552 O O . LEU A 1 193 ? -3.845 13.756 5.590 1.00 89.44 193 LEU A O 1
ATOM 1556 N N . ASP A 1 194 ? -3.237 14.834 7.460 1.00 87.75 194 ASP A N 1
ATOM 1557 C CA . ASP A 1 194 ? -2.974 16.112 6.810 1.00 87.75 194 ASP A CA 1
ATOM 1558 C C . ASP A 1 194 ? -1.853 15.998 5.762 1.00 87.75 194 ASP A C 1
ATOM 1560 O O . ASP A 1 194 ? -1.966 16.552 4.670 1.00 87.75 194 ASP A O 1
ATOM 1564 N N . ALA A 1 195 ? -0.800 15.222 6.041 1.00 85.25 195 ALA A N 1
ATOM 1565 C CA . ALA A 1 195 ? 0.258 14.975 5.063 1.00 85.25 195 ALA A CA 1
ATOM 1566 C C . ALA A 1 195 ? -0.248 14.204 3.832 1.00 85.25 195 ALA A C 1
ATOM 1568 O O . ALA A 1 195 ? 0.092 14.566 2.704 1.00 85.25 195 ALA A O 1
ATOM 1569 N N . VAL A 1 196 ? -1.077 13.175 4.038 1.00 85.12 196 VAL A N 1
ATOM 1570 C CA . VAL A 1 196 ? -1.666 12.386 2.946 1.00 85.12 196 VAL A CA 1
ATOM 1571 C C . VAL A 1 196 ? -2.611 13.241 2.100 1.00 85.12 196 VAL A C 1
ATOM 1573 O O . VAL A 1 196 ? -2.452 13.292 0.882 1.00 85.12 196 VAL A O 1
ATOM 1576 N N . LEU A 1 197 ? -3.526 13.986 2.727 1.00 86.19 197 LEU A N 1
ATOM 1577 C CA . LEU A 1 197 ? -4.489 14.851 2.033 1.00 86.19 197 LEU A CA 1
ATOM 1578 C C . LEU A 1 197 ? -3.808 15.925 1.175 1.00 86.19 197 LEU A C 1
ATOM 1580 O O . LEU A 1 197 ? -4.210 16.145 0.032 1.00 86.19 197 LEU A O 1
ATOM 1584 N N . ARG A 1 198 ? -2.749 16.567 1.691 1.00 84.88 198 ARG A N 1
ATOM 1585 C CA . ARG A 1 198 ? -1.972 17.553 0.918 1.00 84.88 198 ARG A CA 1
ATOM 1586 C C . ARG A 1 198 ? -1.289 16.936 -0.298 1.00 84.88 198 ARG A C 1
ATOM 1588 O O . ARG A 1 198 ? -1.139 17.621 -1.303 1.00 84.88 198 ARG A O 1
ATOM 1595 N N . LYS A 1 199 ? -0.860 15.675 -0.198 1.00 80.88 199 LYS A N 1
ATOM 1596 C CA . LYS A 1 199 ? -0.155 14.979 -1.277 1.00 80.88 199 LYS A CA 1
ATOM 1597 C C . LYS A 1 199 ? -1.095 14.474 -2.370 1.00 80.88 199 LYS A C 1
ATOM 1599 O O . LYS A 1 199 ? -0.726 14.540 -3.534 1.00 80.88 199 LYS A O 1
ATOM 1604 N N . LEU A 1 200 ? -2.273 13.972 -2.002 1.00 79.50 200 LEU A N 1
ATOM 1605 C CA . LEU A 1 200 ? -3.265 13.498 -2.970 1.00 79.50 200 LEU A CA 1
ATOM 1606 C C . LEU A 1 200 ? -3.856 14.661 -3.780 1.00 79.50 200 LEU A C 1
ATOM 1608 O O . LEU A 1 200 ? -4.000 14.551 -4.991 1.00 79.50 200 LEU A O 1
ATOM 1612 N N . GLY A 1 201 ? -4.153 15.790 -3.127 1.00 79.25 201 GLY A N 1
ATOM 1613 C CA . GLY A 1 201 ? -4.906 16.880 -3.750 1.00 79.25 201 GLY A CA 1
ATOM 1614 C C . GLY A 1 201 ? -6.406 16.568 -3.845 1.00 79.25 201 GLY A C 1
ATOM 1615 O O . GLY A 1 201 ? -6.829 15.420 -3.727 1.00 79.25 201 GLY A O 1
ATOM 1616 N N . LYS A 1 202 ? -7.234 17.607 -4.018 1.00 80.56 202 LYS A N 1
ATOM 1617 C CA . LYS A 1 202 ? -8.706 17.492 -3.940 1.00 80.56 202 LYS A CA 1
ATOM 1618 C C . LYS A 1 202 ? -9.336 16.688 -5.077 1.00 80.56 202 LYS A C 1
ATOM 1620 O O . LYS A 1 202 ? -10.399 16.113 -4.880 1.00 80.56 202 LYS A O 1
ATOM 1625 N N . ASP A 1 203 ? -8.677 16.646 -6.228 1.00 79.12 203 ASP A N 1
ATOM 1626 C CA . ASP A 1 203 ? -9.196 15.995 -7.434 1.00 79.12 203 ASP A CA 1
ATOM 1627 C C . ASP A 1 203 ? -8.838 14.498 -7.500 1.00 79.12 203 ASP A C 1
ATOM 1629 O O . ASP A 1 203 ? -9.213 13.801 -8.440 1.00 79.12 203 ASP A O 1
ATOM 1633 N N . HIS A 1 204 ? -8.108 13.982 -6.504 1.00 80.75 204 HIS A N 1
ATOM 1634 C CA . HIS A 1 204 ? -7.719 12.577 -6.447 1.00 80.75 204 HIS A CA 1
ATOM 1635 C C . HIS A 1 204 ? -8.896 11.678 -6.054 1.00 80.75 204 HIS A C 1
ATOM 1637 O O . HIS A 1 204 ? -9.635 11.985 -5.118 1.00 80.75 204 HIS A O 1
ATOM 1643 N N . GLY A 1 205 ? -9.025 10.514 -6.702 1.00 81.19 205 GLY A N 1
ATOM 1644 C CA . GLY A 1 205 ? -10.145 9.586 -6.481 1.00 81.19 205 GLY A CA 1
ATOM 1645 C C . GLY A 1 205 ? -10.305 9.113 -5.029 1.00 81.19 205 GLY A C 1
ATOM 1646 O O . GLY A 1 205 ? -11.425 8.959 -4.556 1.00 81.19 205 GLY A O 1
ATOM 1647 N N . ASP A 1 206 ? -9.199 8.952 -4.296 1.00 86.06 206 ASP A N 1
ATOM 1648 C CA . ASP A 1 206 ? -9.217 8.551 -2.878 1.00 86.06 206 ASP A CA 1
ATOM 1649 C C . ASP A 1 206 ? -9.449 9.715 -1.884 1.00 86.06 206 ASP A C 1
ATOM 1651 O O . ASP A 1 206 ? -9.533 9.477 -0.678 1.00 86.06 206 ASP A O 1
ATOM 1655 N N . TYR A 1 207 ? -9.548 10.978 -2.332 1.00 86.56 207 TYR A N 1
ATOM 1656 C CA . TYR A 1 207 ? -9.663 12.134 -1.424 1.00 86.56 207 TYR A CA 1
ATOM 1657 C C . TYR A 1 207 ? -10.893 12.036 -0.507 1.00 86.56 207 TYR A C 1
ATOM 1659 O O . TYR A 1 207 ? -10.808 12.339 0.684 1.00 86.56 207 TYR A O 1
ATOM 1667 N N . SER A 1 208 ? -12.025 11.570 -1.041 1.00 88.56 208 SER A N 1
ATOM 1668 C CA . SER A 1 208 ? -13.283 11.424 -0.298 1.00 88.56 208 SER A CA 1
ATOM 1669 C C . SER A 1 208 ? -13.164 10.464 0.891 1.00 88.56 208 SER A C 1
ATOM 1671 O O . SER A 1 208 ? -13.675 10.763 1.970 1.00 88.56 208 SER A O 1
ATOM 1673 N N . MET A 1 209 ? -12.433 9.356 0.729 1.00 93.38 209 MET A N 1
ATOM 1674 C CA . MET A 1 209 ? -12.157 8.393 1.800 1.00 93.38 209 MET A CA 1
ATOM 1675 C C . MET A 1 209 ? -11.359 9.053 2.934 1.00 93.38 209 MET A C 1
ATOM 1677 O O . MET A 1 209 ? -11.690 8.908 4.112 1.00 93.38 209 MET A O 1
ATOM 1681 N N . PHE A 1 210 ? -10.327 9.830 2.595 1.00 91.81 210 PHE A N 1
ATOM 1682 C CA . PHE A 1 210 ? -9.509 10.522 3.595 1.00 91.81 210 PHE A CA 1
ATOM 1683 C C . PHE A 1 210 ? -10.234 11.685 4.276 1.00 91.81 210 PHE A C 1
ATOM 1685 O O . PHE A 1 210 ? -9.990 11.947 5.458 1.00 91.81 210 PHE A O 1
ATOM 1692 N N . ASP A 1 211 ? -11.145 12.360 3.578 1.00 89.88 211 ASP A N 1
ATOM 1693 C CA . ASP A 1 211 ? -11.999 13.389 4.175 1.00 89.88 211 ASP A CA 1
ATOM 1694 C C . ASP A 1 211 ? -13.019 12.782 5.156 1.00 89.88 211 ASP A C 1
ATOM 1696 O O . ASP A 1 211 ? -13.194 13.282 6.276 1.00 89.88 211 ASP A O 1
ATOM 1700 N N . ALA A 1 212 ? -13.603 11.629 4.804 1.00 93.38 212 ALA A N 1
ATOM 1701 C CA . ALA A 1 212 ? -14.436 10.841 5.711 1.00 93.38 212 ALA A CA 1
ATOM 1702 C C . ALA A 1 212 ? -13.646 10.382 6.947 1.00 93.38 212 ALA A C 1
ATOM 1704 O O . ALA A 1 212 ? -14.129 10.503 8.075 1.00 93.38 212 ALA A O 1
ATOM 1705 N N . LEU A 1 213 ? -12.397 9.949 6.765 1.00 94.19 213 LEU A N 1
ATOM 1706 C CA . LE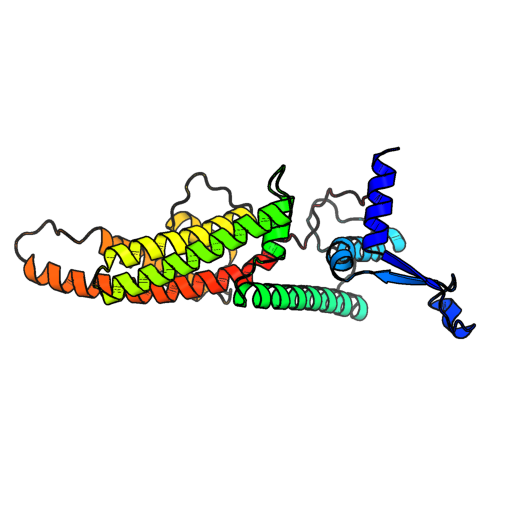U A 1 213 ? -11.515 9.555 7.860 1.00 94.19 213 LEU A CA 1
ATOM 1707 C C . LEU A 1 213 ? -11.124 10.734 8.768 1.00 94.19 213 LEU A C 1
ATOM 1709 O O . LEU A 1 213 ? -11.066 10.594 9.993 1.00 94.19 213 LEU A O 1
ATOM 1713 N N . ASN A 1 214 ? -10.907 11.922 8.202 1.00 92.50 214 ASN A N 1
ATOM 1714 C CA . ASN A 1 214 ? -10.673 13.137 8.984 1.00 92.50 214 ASN A CA 1
ATOM 1715 C C . ASN A 1 214 ? -11.923 13.568 9.771 1.00 92.50 214 ASN A C 1
ATOM 1717 O O . ASN A 1 214 ? -11.800 14.067 10.894 1.00 92.50 214 ASN A O 1
ATOM 1721 N N . SER A 1 215 ? -13.115 13.350 9.214 1.00 93.00 215 SER A N 1
ATOM 1722 C CA . SER A 1 215 ? -14.382 13.550 9.924 1.00 93.00 215 SER A CA 1
ATOM 1723 C C . SER A 1 215 ? -14.528 12.550 11.074 1.00 93.00 215 SER A C 1
ATOM 1725 O O . SER A 1 215 ? -14.720 12.966 12.217 1.00 93.00 215 SER A O 1
ATOM 1727 N N . TRP A 1 216 ? -14.282 11.261 10.818 1.00 95.69 216 TRP A N 1
ATOM 1728 C CA . TRP A 1 216 ? -14.271 10.221 11.850 1.00 95.69 216 TRP A CA 1
ATOM 1729 C C . TRP A 1 216 ? -13.276 10.521 12.974 1.00 95.69 216 TRP A C 1
ATOM 1731 O O . TRP A 1 216 ? -13.611 10.363 14.141 1.00 95.69 216 TRP A O 1
ATOM 1741 N N . ARG A 1 217 ? -12.080 11.044 12.673 1.00 94.12 217 ARG A N 1
ATOM 1742 C CA . ARG A 1 217 ? -11.113 11.465 13.704 1.00 94.12 217 ARG A CA 1
ATOM 1743 C C . ARG A 1 217 ? -11.717 12.484 14.682 1.00 94.12 217 ARG A C 1
ATOM 1745 O O . ARG A 1 217 ? -11.416 12.438 15.875 1.00 94.12 217 ARG A O 1
ATOM 1752 N N . ARG A 1 218 ? -12.536 13.424 14.196 1.00 90.62 218 ARG A N 1
ATOM 1753 C CA . ARG A 1 218 ? -13.214 14.415 15.051 1.00 90.62 218 ARG A CA 1
ATOM 1754 C C . ARG A 1 218 ? -14.269 13.739 15.923 1.00 90.62 218 ARG A C 1
ATOM 1756 O O . ARG A 1 218 ? -14.287 13.983 17.128 1.00 90.62 218 ARG A O 1
ATOM 1763 N N . ASP A 1 219 ? -15.066 12.850 15.337 1.00 89.75 219 ASP A N 1
ATOM 1764 C CA . ASP A 1 219 ? -16.083 12.072 16.053 1.00 89.75 219 ASP A CA 1
ATOM 1765 C C . ASP A 1 219 ? -15.458 11.146 17.106 1.00 89.75 219 ASP A C 1
ATOM 1767 O O . ASP A 1 219 ? -15.974 11.023 18.216 1.00 89.75 219 ASP A O 1
ATOM 1771 N N . ARG A 1 220 ? -14.298 10.562 16.799 1.00 91.38 220 ARG A N 1
ATOM 1772 C CA . ARG A 1 220 ? -13.477 9.762 17.709 1.00 91.38 220 ARG A CA 1
ATOM 1773 C C . ARG A 1 220 ? -12.996 10.577 18.895 1.00 91.38 220 ARG A C 1
ATOM 1775 O O . ARG A 1 220 ? -13.179 10.155 20.032 1.00 91.38 220 ARG A O 1
ATOM 1782 N N . ASN A 1 221 ? -12.411 11.749 18.656 1.00 87.56 221 ASN A N 1
ATOM 1783 C CA . ASN A 1 221 ? -11.991 12.635 19.744 1.00 87.56 221 ASN A CA 1
ATOM 1784 C C . ASN A 1 221 ? -13.192 13.017 20.618 1.00 87.56 221 ASN A C 1
ATOM 1786 O O . ASN A 1 221 ? -13.093 13.032 21.843 1.00 87.56 221 ASN A O 1
ATOM 1790 N N . HIS A 1 222 ? -14.348 13.267 20.000 1.00 83.50 222 HIS A N 1
ATOM 1791 C CA . HIS A 1 222 ? -15.577 13.539 20.735 1.00 83.50 222 HIS A CA 1
ATOM 1792 C C . HIS A 1 222 ? -16.019 12.336 21.583 1.00 83.50 222 HIS A C 1
ATOM 1794 O O . HIS A 1 222 ? -16.365 12.523 22.748 1.00 83.50 222 HIS A O 1
ATOM 1800 N N . ALA A 1 223 ? -15.981 11.120 21.036 1.00 83.81 223 ALA A N 1
ATOM 1801 C CA . ALA A 1 223 ? -16.348 9.887 21.735 1.00 83.81 223 ALA A CA 1
ATOM 1802 C C . ALA A 1 223 ? -15.379 9.536 22.879 1.00 83.81 223 ALA A C 1
ATOM 1804 O O . ALA A 1 223 ? -15.818 9.080 23.926 1.00 83.81 223 ALA A O 1
ATOM 1805 N N . LEU A 1 224 ? -14.077 9.796 22.732 1.00 80.19 224 LEU A N 1
ATOM 1806 C CA . LEU A 1 224 ? -13.097 9.525 23.789 1.00 80.19 224 LEU A CA 1
ATOM 1807 C C . LEU A 1 224 ? -13.156 10.543 24.937 1.00 80.19 224 LEU A C 1
ATOM 1809 O O . LEU A 1 224 ? -12.963 10.172 26.093 1.00 80.19 224 LEU A O 1
ATOM 1813 N N . HIS A 1 225 ? -13.417 11.821 24.644 1.00 76.38 225 HIS A N 1
ATOM 1814 C CA . HIS A 1 225 ? -13.313 12.888 25.647 1.00 76.38 225 HIS A CA 1
ATOM 1815 C C . HIS A 1 225 ? -14.633 13.254 26.342 1.00 76.38 225 HIS A C 1
ATOM 1817 O O . HIS A 1 225 ? -14.591 13.857 27.410 1.00 76.38 225 HIS A O 1
ATOM 1823 N N . ASN A 1 226 ? -15.799 12.889 25.796 1.00 69.50 226 ASN A N 1
ATOM 1824 C CA . ASN A 1 226 ? -17.102 13.302 26.347 1.00 69.50 226 ASN A CA 1
ATOM 1825 C C . ASN A 1 226 ? -17.836 12.211 27.142 1.00 69.50 226 ASN A C 1
ATOM 1827 O O . ASN A 1 226 ? -19.061 12.253 27.234 1.00 69.50 226 ASN A O 1
ATOM 1831 N N . PHE A 1 227 ? -17.120 11.239 27.721 1.00 63.22 227 PHE A N 1
ATOM 1832 C CA . PHE A 1 227 ? -17.743 10.237 28.600 1.00 63.22 227 PHE A CA 1
ATOM 1833 C C . PHE A 1 227 ? -18.265 10.846 29.909 1.00 63.22 227 PHE A C 1
ATOM 1835 O O . PHE A 1 227 ? -19.320 10.457 30.403 1.00 63.22 227 PHE A O 1
ATOM 1842 N N . VAL A 1 228 ? -17.556 11.844 30.444 1.00 61.22 228 VAL A N 1
ATOM 1843 C CA . VAL A 1 228 ? -17.958 12.589 31.641 1.00 61.22 228 VAL A CA 1
ATOM 1844 C C . VAL A 1 228 ? -18.086 14.059 31.264 1.00 61.22 228 VAL A C 1
ATOM 1846 O O . VAL A 1 228 ? -17.094 14.724 30.977 1.00 61.22 228 VAL A O 1
ATOM 1849 N N . ILE A 1 229 ? -19.316 14.570 31.240 1.00 58.41 229 ILE A N 1
ATOM 1850 C CA . ILE A 1 229 ? -19.590 15.983 30.964 1.00 58.41 229 ILE A CA 1
ATOM 1851 C C . ILE A 1 229 ? -19.560 16.753 32.289 1.00 58.41 229 ILE A C 1
ATOM 1853 O O . ILE A 1 229 ? -20.114 16.303 33.287 1.00 58.41 229 ILE A O 1
ATOM 1857 N N . ALA A 1 230 ? -18.949 17.937 32.307 1.00 52.09 230 ALA A N 1
ATOM 1858 C CA . ALA A 1 230 ? -18.757 18.744 33.517 1.00 52.09 230 ALA A CA 1
ATOM 1859 C C . ALA A 1 230 ? -20.047 19.328 34.146 1.00 52.09 230 ALA A C 1
ATOM 1861 O O . ALA A 1 230 ? -19.961 20.027 35.152 1.00 52.09 230 ALA A O 1
ATOM 1862 N N . ARG A 1 231 ? -21.236 19.106 33.564 1.00 52.72 231 ARG A N 1
ATOM 1863 C CA . ARG A 1 231 ? -22.506 19.701 34.024 1.00 52.72 231 ARG A CA 1
ATOM 1864 C C . ARG A 1 231 ? -23.470 18.624 34.531 1.00 52.72 231 ARG A C 1
ATOM 1866 O O . ARG A 1 231 ? -23.763 17.672 33.814 1.00 52.72 231 ARG A O 1
ATOM 1873 N N . SER A 1 232 ? -23.950 18.805 35.764 1.00 52.91 232 SER A N 1
ATOM 1874 C CA . SER A 1 232 ? -24.702 17.833 36.576 1.00 52.91 232 SER A CA 1
ATOM 1875 C C . SER A 1 232 ? -26.090 17.467 36.045 1.00 52.91 232 SER A C 1
ATOM 1877 O O . SER A 1 232 ? -26.581 16.375 36.320 1.00 52.91 232 SER A O 1
ATOM 1879 N N . ASP A 1 233 ? -26.721 18.353 35.279 1.00 57.00 233 ASP A N 1
ATOM 1880 C CA . ASP A 1 233 ? -28.179 18.304 35.102 1.00 57.00 233 ASP A CA 1
ATOM 1881 C C . ASP A 1 233 ? -28.638 17.404 33.936 1.00 57.00 233 ASP A C 1
ATOM 1883 O O . ASP A 1 233 ? -29.829 17.150 33.781 1.00 57.00 233 ASP A O 1
ATOM 1887 N N . ASP A 1 234 ? -27.700 16.857 33.152 1.00 55.56 234 ASP A N 1
ATOM 1888 C CA . ASP A 1 234 ? -27.982 16.044 31.954 1.00 55.56 234 ASP A CA 1
ATOM 1889 C C . ASP A 1 234 ? -27.276 14.670 31.938 1.00 55.56 234 ASP A C 1
ATOM 1891 O O . ASP A 1 234 ? -27.266 13.984 30.916 1.00 55.56 234 ASP A O 1
ATOM 1895 N N . LEU A 1 235 ? -26.714 14.216 33.065 1.00 57.16 235 LEU A N 1
ATOM 1896 C CA . LEU A 1 235 ? -25.858 13.015 33.166 1.00 57.16 235 LEU A CA 1
ATOM 1897 C C . LEU A 1 235 ? -26.470 11.714 32.594 1.00 57.16 235 LEU A C 1
ATOM 1899 O O . LEU A 1 235 ? -25.756 10.932 31.968 1.00 57.16 235 LEU A O 1
ATOM 1903 N N . LEU A 1 236 ? -27.782 11.497 32.746 1.00 55.84 236 LEU A N 1
ATOM 1904 C CA . LEU A 1 236 ? -28.489 10.308 32.228 1.00 55.84 236 LEU A CA 1
ATOM 1905 C C . LEU A 1 236 ? -28.841 10.399 30.731 1.00 55.84 236 LEU A C 1
ATOM 1907 O O . LEU A 1 236 ? -28.784 9.402 30.012 1.00 55.84 236 LEU A O 1
ATOM 1911 N N . LYS A 1 237 ? -29.179 11.593 30.225 1.00 59.78 237 LYS A N 1
ATOM 1912 C CA . LYS A 1 237 ? -29.327 11.822 28.773 1.00 59.78 237 LYS A CA 1
ATOM 1913 C C . LYS A 1 237 ? -27.968 11.757 28.076 1.00 59.78 237 LYS A C 1
ATOM 1915 O O . LYS A 1 237 ? -27.867 11.264 26.952 1.00 59.78 237 LYS A O 1
ATOM 1920 N N . SER A 1 238 ? -26.932 12.206 28.776 1.00 61.56 238 SER A N 1
ATOM 1921 C CA . SER A 1 238 ? -25.525 12.150 28.398 1.00 61.56 238 SER A CA 1
ATOM 1922 C C . SER A 1 238 ? -25.045 10.719 28.156 1.00 61.56 238 SER A C 1
ATOM 1924 O O . SER A 1 238 ? -24.472 10.468 27.102 1.00 61.56 238 SER A O 1
ATOM 1926 N N . THR A 1 239 ? -25.335 9.759 29.041 1.00 64.62 239 THR A N 1
ATOM 1927 C CA . THR A 1 239 ? -24.849 8.370 28.906 1.00 64.62 239 THR A CA 1
ATOM 1928 C C . THR A 1 239 ? -25.480 7.598 27.747 1.00 64.62 239 THR A C 1
ATOM 1930 O O . THR A 1 239 ? -24.758 6.942 26.998 1.00 64.62 239 THR A O 1
ATOM 1933 N N . ASN A 1 240 ? -26.792 7.712 27.517 1.00 67.69 240 ASN A N 1
ATOM 1934 C CA . ASN A 1 240 ? -27.427 7.068 26.353 1.00 67.69 240 ASN A CA 1
ATOM 1935 C C . ASN A 1 240 ? -26.997 7.722 25.032 1.00 67.69 240 ASN A C 1
ATOM 1937 O O . ASN A 1 240 ? -26.726 7.037 24.045 1.00 67.69 240 ASN A O 1
ATOM 1941 N N . THR A 1 241 ? -26.879 9.053 25.017 1.00 74.50 241 THR A N 1
ATOM 1942 C CA . THR A 1 241 ? -26.356 9.787 23.854 1.00 74.50 241 THR A CA 1
ATOM 1943 C C . THR A 1 241 ? -24.895 9.429 23.590 1.00 74.50 241 THR A C 1
ATOM 1945 O O . THR A 1 241 ? -24.488 9.328 22.434 1.00 74.50 241 THR A O 1
ATOM 1948 N N . PHE A 1 242 ? -24.115 9.201 24.645 1.00 78.12 242 PHE A N 1
ATOM 1949 C CA . PHE A 1 242 ? -22.739 8.739 24.562 1.00 78.12 242 PHE A CA 1
ATOM 1950 C C . PHE A 1 242 ? -22.652 7.339 23.959 1.00 78.12 242 PHE A C 1
ATOM 1952 O O . PHE A 1 242 ? -21.927 7.158 22.988 1.00 78.12 242 PHE A O 1
ATOM 1959 N N . ALA A 1 243 ? -23.416 6.372 24.476 1.00 78.69 243 ALA A N 1
ATOM 1960 C CA . ALA A 1 243 ? -23.406 4.998 23.976 1.00 78.69 243 ALA A CA 1
ATOM 1961 C C . ALA A 1 243 ? -23.762 4.936 22.482 1.00 78.69 243 ALA A C 1
ATOM 1963 O O . ALA A 1 243 ? -23.003 4.366 21.704 1.00 78.69 243 ALA A O 1
ATOM 1964 N N . MET A 1 244 ? -24.835 5.622 22.062 1.00 84.56 244 MET A N 1
ATOM 1965 C CA . MET A 1 244 ? -25.227 5.692 20.647 1.00 84.56 244 MET A CA 1
ATOM 1966 C C . MET A 1 244 ? -24.160 6.353 19.765 1.00 84.56 244 MET A C 1
ATOM 1968 O O . MET A 1 244 ? -23.921 5.919 18.638 1.00 84.56 244 MET A O 1
ATOM 1972 N N . ARG A 1 245 ? -23.519 7.427 20.247 1.00 85.81 245 ARG A N 1
ATOM 1973 C CA . ARG A 1 245 ? -22.454 8.104 19.492 1.00 85.81 245 ARG A CA 1
ATOM 1974 C C . ARG A 1 245 ? -21.218 7.226 19.372 1.00 85.81 245 ARG A C 1
ATOM 1976 O O . ARG A 1 245 ? -20.697 7.103 18.273 1.00 85.81 245 ARG A O 1
ATOM 1983 N N . SER A 1 246 ? -20.784 6.602 20.460 1.00 89.38 246 SER A N 1
ATOM 1984 C CA . SER A 1 246 ? -19.633 5.700 20.470 1.00 89.38 246 SER A CA 1
ATOM 1985 C C . SER A 1 246 ? -19.877 4.480 19.582 1.00 89.38 246 SER A C 1
ATOM 1987 O O . SER A 1 246 ? -18.999 4.128 18.802 1.00 89.38 246 SER A O 1
ATOM 1989 N N . GLU A 1 247 ? -21.082 3.904 19.608 1.00 92.25 247 GLU A N 1
ATOM 1990 C CA . GLU A 1 247 ? -21.478 2.824 18.699 1.00 92.25 247 GLU A CA 1
ATOM 1991 C C . GLU A 1 247 ? -21.395 3.257 17.232 1.00 92.25 247 GLU A C 1
ATOM 1993 O O . GLU A 1 247 ? -20.791 2.567 16.410 1.00 92.25 247 GLU A O 1
ATOM 1998 N N . LYS A 1 248 ? -21.971 4.418 16.896 1.00 93.31 248 LYS A N 1
ATOM 1999 C CA . LYS A 1 248 ? -21.918 4.961 15.535 1.00 93.31 248 LYS A CA 1
ATOM 2000 C C . LYS A 1 248 ? -20.475 5.210 15.091 1.00 93.31 248 LYS A C 1
ATOM 2002 O O . LYS A 1 248 ? -20.116 4.854 13.971 1.00 93.31 248 LYS A O 1
ATOM 2007 N N . THR A 1 249 ? -19.658 5.809 15.954 1.00 94.00 249 THR A N 1
ATOM 2008 C CA . THR A 1 249 ? -18.250 6.100 15.668 1.00 94.00 249 THR A CA 1
ATOM 2009 C C . THR A 1 249 ? -17.444 4.820 15.461 1.00 94.00 249 THR A C 1
ATOM 2011 O O . THR A 1 249 ? -16.672 4.774 14.508 1.00 94.00 249 THR A O 1
ATOM 2014 N N . ALA A 1 250 ? -17.661 3.781 16.273 1.00 94.75 250 ALA A N 1
ATOM 2015 C CA . ALA A 1 250 ? -17.011 2.479 16.110 1.00 94.75 250 ALA A CA 1
ATOM 2016 C C . ALA A 1 250 ? -17.446 1.787 14.805 1.00 94.75 250 ALA A C 1
ATOM 2018 O O . ALA A 1 250 ? -16.627 1.423 13.973 1.00 94.75 250 ALA A O 1
ATOM 2019 N N . LYS A 1 251 ? -18.752 1.691 14.521 1.00 95.06 251 LYS A N 1
ATOM 2020 C CA . LYS A 1 251 ? -19.227 1.069 13.266 1.00 95.06 251 LYS A CA 1
ATOM 2021 C C . LYS A 1 251 ? -18.693 1.779 12.019 1.00 95.06 251 LYS A C 1
ATOM 2023 O O . LYS A 1 251 ? -18.268 1.121 11.069 1.00 95.06 251 LYS A O 1
ATOM 2028 N N . ASN A 1 252 ? -18.681 3.112 12.034 1.00 95.56 252 ASN A N 1
ATOM 2029 C CA . ASN A 1 252 ? -18.096 3.904 10.954 1.00 95.56 252 ASN A CA 1
ATOM 2030 C C . ASN A 1 252 ? -16.576 3.698 10.862 1.00 95.56 252 ASN A C 1
ATOM 2032 O O . ASN A 1 252 ? -16.043 3.560 9.762 1.00 95.56 252 ASN A O 1
ATOM 2036 N N . GLY A 1 253 ? -15.888 3.657 12.004 1.00 94.81 253 GLY A N 1
ATOM 2037 C CA . GLY A 1 253 ? -14.447 3.450 12.076 1.00 94.81 253 GLY A CA 1
ATOM 2038 C C . GLY A 1 253 ? -14.015 2.080 11.573 1.00 94.81 253 GLY A C 1
ATOM 2039 O O . GLY A 1 253 ? -13.044 2.005 10.830 1.00 94.81 253 GLY A O 1
ATOM 2040 N N . LEU A 1 254 ? -14.777 1.019 11.846 1.00 95.56 254 LEU A N 1
ATOM 2041 C CA . LEU A 1 254 ? -14.542 -0.307 11.275 1.00 95.56 254 LEU A CA 1
ATOM 2042 C C . LEU A 1 254 ? -14.625 -0.308 9.739 1.00 95.56 254 LEU A C 1
ATOM 2044 O O . LEU A 1 254 ? -13.778 -0.924 9.088 1.00 95.56 254 LEU A O 1
ATOM 2048 N N . SER A 1 255 ? -15.625 0.364 9.152 1.00 95.12 255 SER A N 1
ATOM 2049 C CA . SER A 1 255 ? -15.729 0.488 7.686 1.00 95.12 255 SER A CA 1
ATOM 2050 C C . SER A 1 255 ? -14.509 1.209 7.119 1.00 95.12 255 SER A C 1
ATOM 2052 O O . SER A 1 255 ? -13.835 0.690 6.231 1.00 95.12 255 SER A O 1
ATOM 2054 N N . LEU A 1 256 ? -14.165 2.358 7.707 1.00 95.06 256 LEU A N 1
ATOM 2055 C CA . LEU A 1 256 ? -13.017 3.159 7.288 1.00 95.06 256 LEU A CA 1
ATOM 2056 C C . LEU A 1 256 ? -11.690 2.419 7.480 1.00 95.06 256 LEU A C 1
ATOM 2058 O O . LEU A 1 256 ? -10.822 2.500 6.621 1.00 95.06 256 LEU A O 1
ATOM 2062 N N . ALA A 1 257 ? -11.519 1.665 8.565 1.00 94.62 257 ALA A N 1
ATOM 2063 C CA . ALA A 1 257 ? -10.313 0.883 8.812 1.00 94.62 257 ALA A CA 1
ATOM 2064 C C . ALA A 1 257 ? -10.116 -0.190 7.733 1.00 94.62 257 ALA A C 1
ATOM 2066 O O . ALA A 1 257 ? -9.005 -0.343 7.224 1.00 94.62 257 ALA A O 1
ATOM 2067 N N . LYS A 1 258 ? -11.191 -0.880 7.325 1.00 92.81 258 LYS A N 1
ATOM 2068 C CA . LYS A 1 258 ? -11.154 -1.833 6.204 1.00 92.81 258 LYS A CA 1
ATOM 2069 C C . LYS A 1 258 ? -10.793 -1.137 4.891 1.00 92.81 258 LYS A C 1
ATOM 2071 O O . LYS A 1 258 ? -9.897 -1.602 4.192 1.00 92.81 258 LYS A O 1
ATOM 2076 N N . GLU A 1 259 ? -11.434 -0.007 4.590 1.00 92.56 259 GLU A N 1
ATOM 2077 C CA . GLU A 1 259 ? -11.153 0.777 3.380 1.00 92.56 259 GLU A CA 1
ATOM 2078 C C . GLU A 1 259 ? -9.702 1.272 3.330 1.00 92.56 259 GLU A C 1
ATOM 2080 O O . GLU A 1 259 ? -9.049 1.141 2.295 1.00 92.56 259 GLU A O 1
ATOM 2085 N N . VAL A 1 260 ? -9.166 1.761 4.453 1.00 92.31 260 VAL A N 1
ATOM 2086 C CA . VAL A 1 260 ? -7.772 2.211 4.579 1.00 92.31 260 VAL A CA 1
ATOM 2087 C C . VAL A 1 260 ? -6.794 1.054 4.415 1.00 92.31 260 VAL A C 1
ATOM 2089 O O . VAL A 1 260 ? -5.777 1.229 3.748 1.00 92.31 260 VAL A O 1
ATOM 2092 N N . CYS A 1 261 ? -7.074 -0.123 4.984 1.00 89.69 261 CYS A N 1
ATOM 2093 C CA . CYS A 1 261 ? -6.236 -1.304 4.769 1.00 89.69 261 CYS A CA 1
ATOM 2094 C C . CYS A 1 261 ? -6.202 -1.692 3.289 1.00 89.69 261 CYS A C 1
ATOM 2096 O O . CYS A 1 261 ? -5.119 -1.824 2.721 1.00 89.69 261 CYS A O 1
ATOM 2098 N N . SER A 1 262 ? -7.367 -1.777 2.641 1.00 87.06 262 SER A N 1
ATOM 2099 C CA . SER A 1 262 ? -7.438 -2.069 1.208 1.00 87.06 262 SER A CA 1
ATOM 2100 C C . SER A 1 262 ? -6.770 -0.984 0.364 1.00 87.06 262 SER A C 1
ATOM 2102 O O . SER A 1 262 ? -6.119 -1.293 -0.628 1.00 87.06 262 SER A O 1
ATOM 2104 N N . TRP A 1 263 ? -6.907 0.291 0.728 1.00 88.38 263 TRP A N 1
ATOM 2105 C CA . TRP A 1 263 ? -6.196 1.388 0.070 1.00 88.38 263 TRP A CA 1
ATOM 2106 C C . TRP A 1 263 ? -4.680 1.250 0.221 1.00 88.38 263 TRP A C 1
ATOM 2108 O O . TRP A 1 263 ? -3.959 1.354 -0.766 1.00 88.38 263 TRP A O 1
ATOM 2118 N N . TYR A 1 264 ? -4.196 0.948 1.423 1.00 86.75 264 TYR A N 1
ATOM 2119 C CA . TYR A 1 264 ? -2.772 0.779 1.689 1.00 86.75 264 TYR A CA 1
ATOM 2120 C C . TYR A 1 264 ? -2.169 -0.360 0.858 1.00 86.75 264 TYR A C 1
ATOM 2122 O O . TYR A 1 264 ? -1.117 -0.188 0.249 1.00 86.75 264 TYR A O 1
ATOM 2130 N N . GLU A 1 265 ? -2.867 -1.492 0.762 1.00 80.00 265 GLU A N 1
ATOM 2131 C CA . GLU A 1 265 ? -2.478 -2.613 -0.104 1.00 80.00 265 GLU A CA 1
ATOM 2132 C C . GLU A 1 265 ? -2.446 -2.209 -1.588 1.00 80.00 265 GLU A C 1
ATOM 2134 O O . GLU A 1 265 ? -1.559 -2.629 -2.329 1.00 80.00 265 GLU A O 1
ATOM 2139 N N . ARG A 1 266 ? -3.362 -1.335 -2.038 1.00 77.44 266 ARG A N 1
ATOM 2140 C CA . ARG A 1 266 ? -3.308 -0.769 -3.399 1.00 77.44 266 ARG A CA 1
ATOM 2141 C C . ARG A 1 266 ? -2.137 0.193 -3.597 1.00 77.44 266 ARG A C 1
ATOM 2143 O O . ARG A 1 266 ? -1.663 0.299 -4.727 1.00 77.44 266 ARG A O 1
ATOM 2150 N N . GLU A 1 267 ? -1.704 0.906 -2.568 1.00 76.62 267 GLU A N 1
ATOM 2151 C CA . GLU A 1 267 ? -0.628 1.901 -2.656 1.00 76.62 267 GLU A CA 1
ATOM 2152 C C . GLU A 1 267 ? 0.772 1.323 -2.420 1.00 76.62 267 GLU A C 1
ATOM 2154 O O . GLU A 1 267 ? 1.750 1.968 -2.795 1.00 76.62 267 GLU A O 1
ATOM 2159 N N . ALA A 1 268 ? 0.885 0.103 -1.884 1.00 63.28 268 ALA A N 1
ATOM 2160 C CA . ALA A 1 268 ? 2.157 -0.594 -1.675 1.00 63.28 268 ALA A CA 1
ATOM 2161 C C . ALA A 1 268 ? 3.091 -0.639 -2.913 1.00 63.28 268 ALA A C 1
ATOM 2163 O O . ALA A 1 268 ? 4.289 -0.394 -2.758 1.00 63.28 268 ALA A O 1
ATOM 2164 N N . PRO A 1 269 ? 2.594 -0.826 -4.157 1.00 55.97 269 PRO A N 1
ATOM 2165 C CA . PRO A 1 269 ? 3.401 -0.672 -5.373 1.00 55.97 269 PRO A CA 1
ATOM 2166 C C . PRO A 1 269 ? 4.013 0.719 -5.566 1.00 55.97 269 PRO A C 1
ATOM 2168 O O . PRO A 1 269 ? 5.094 0.853 -6.133 1.00 55.97 269 PRO A O 1
ATOM 2171 N N . GLY A 1 270 ? 3.336 1.765 -5.089 1.00 57.66 270 GLY A N 1
ATOM 2172 C CA . GLY A 1 270 ? 3.782 3.152 -5.194 1.00 57.66 270 GLY A CA 1
ATOM 2173 C C . GLY A 1 270 ? 4.948 3.499 -4.265 1.00 57.66 270 GLY A C 1
ATOM 2174 O O . GLY A 1 270 ? 5.364 4.660 -4.236 1.00 57.66 270 GLY A O 1
ATOM 2175 N N . PHE A 1 271 ? 5.449 2.545 -3.476 1.00 58.44 271 PHE A N 1
ATOM 2176 C CA . PHE A 1 271 ? 6.654 2.700 -2.657 1.00 58.44 271 PHE A CA 1
ATOM 2177 C C . PHE A 1 271 ? 7.943 2.473 -3.447 1.00 58.44 271 PHE A C 1
ATOM 2179 O O . PHE A 1 271 ? 9.007 2.892 -2.999 1.00 58.44 271 PHE A O 1
ATOM 2186 N N . LEU A 1 272 ? 7.857 1.870 -4.635 1.00 60.81 272 LEU A N 1
ATOM 2187 C CA . LEU A 1 272 ? 8.995 1.765 -5.536 1.00 60.81 272 LEU A CA 1
ATOM 2188 C C . LEU A 1 272 ? 9.113 3.043 -6.366 1.00 60.81 272 LEU A C 1
ATOM 2190 O O . LEU A 1 272 ? 8.163 3.492 -7.010 1.00 60.81 272 LEU A O 1
ATOM 2194 N N . THR A 1 273 ? 10.295 3.650 -6.332 1.00 56.53 273 THR A N 1
ATOM 2195 C CA . THR A 1 273 ? 10.589 4.853 -7.105 1.00 56.53 273 THR A CA 1
ATOM 2196 C C . THR A 1 273 ? 10.647 4.495 -8.590 1.00 56.53 273 THR A C 1
ATOM 2198 O O . THR A 1 273 ? 11.564 3.813 -9.032 1.00 56.53 273 THR A O 1
ATOM 2201 N N . THR A 1 274 ? 9.686 4.972 -9.381 1.00 58.78 274 THR A N 1
ATOM 2202 C CA . THR A 1 274 ? 9.662 4.783 -10.845 1.00 58.78 274 THR A CA 1
ATOM 2203 C C . THR A 1 274 ? 10.353 5.919 -11.614 1.00 58.78 274 THR A C 1
ATOM 2205 O O . THR A 1 274 ? 10.293 5.981 -12.845 1.00 58.78 274 THR A O 1
ATOM 2208 N N . SER A 1 275 ? 10.962 6.851 -10.881 1.00 56.44 275 SER A N 1
ATOM 2209 C CA . SER A 1 275 ? 11.698 8.017 -11.370 1.00 56.44 275 SER A CA 1
ATOM 2210 C C . SER A 1 275 ? 13.151 7.948 -10.912 1.00 56.44 275 SER A C 1
ATOM 2212 O O . SER A 1 275 ? 13.425 7.631 -9.757 1.00 56.44 275 SER A O 1
ATOM 2214 N N . TRP A 1 276 ? 14.084 8.279 -11.793 1.00 51.94 276 TRP A N 1
ATOM 2215 C CA . TRP A 1 276 ? 15.505 8.278 -11.471 1.00 51.94 276 TRP A CA 1
ATOM 2216 C C . TRP A 1 276 ? 15.888 9.524 -10.670 1.00 51.94 276 TRP A C 1
ATOM 2218 O O . TRP A 1 276 ? 15.462 10.614 -11.048 1.00 51.94 276 TRP A O 1
ATOM 2228 N N . PRO A 1 277 ? 16.688 9.417 -9.592 1.00 53.41 277 PRO A N 1
ATOM 2229 C CA . PRO A 1 277 ? 17.423 10.570 -9.091 1.00 53.41 277 PRO A CA 1
ATOM 2230 C C . PRO A 1 277 ? 18.393 11.048 -10.180 1.00 53.41 277 PRO A C 1
ATOM 2232 O O . PRO A 1 277 ? 18.939 10.223 -10.911 1.00 53.41 277 PRO A O 1
ATOM 2235 N N . ALA A 1 278 ? 18.615 12.361 -10.276 1.00 48.81 278 ALA A N 1
ATOM 2236 C CA . ALA A 1 278 ? 19.474 12.962 -11.304 1.00 48.81 278 ALA A CA 1
ATOM 2237 C C . ALA A 1 278 ? 20.925 12.431 -11.287 1.00 48.81 278 ALA A C 1
ATOM 2239 O O . ALA A 1 278 ? 21.619 12.519 -12.294 1.00 48.81 278 ALA A O 1
ATOM 2240 N N . ASP A 1 279 ? 21.352 11.828 -10.172 1.00 44.59 279 ASP A N 1
ATOM 2241 C CA . ASP A 1 279 ? 22.756 11.525 -9.890 1.00 44.59 279 ASP A CA 1
ATOM 2242 C C . ASP A 1 279 ? 23.073 10.017 -9.879 1.00 44.59 279 ASP A C 1
ATOM 2244 O O . ASP A 1 279 ? 24.129 9.617 -9.390 1.00 44.59 279 ASP A O 1
ATOM 2248 N N . ARG A 1 280 ? 22.165 9.143 -10.340 1.00 45.94 280 ARG A N 1
ATOM 2249 C CA . ARG A 1 280 ? 22.410 7.690 -10.318 1.00 45.94 280 ARG A CA 1
ATOM 2250 C C . ARG A 1 280 ? 23.319 7.300 -11.498 1.00 45.94 280 ARG A C 1
ATOM 2252 O O . ARG A 1 280 ? 22.870 7.408 -12.637 1.00 45.94 280 ARG A O 1
ATOM 2259 N N . PRO A 1 281 ? 24.564 6.837 -11.272 1.00 43.84 281 PRO A N 1
ATOM 2260 C CA . PRO A 1 281 ? 25.392 6.331 -12.359 1.00 43.84 281 PRO A CA 1
ATOM 2261 C C . PRO A 1 281 ? 24.801 5.022 -12.892 1.00 43.84 281 PRO A C 1
ATOM 2263 O O . PRO A 1 281 ? 24.313 4.195 -12.118 1.00 43.84 281 PRO A O 1
ATOM 2266 N N . LEU A 1 282 ? 24.866 4.828 -14.210 1.00 45.69 282 LEU A N 1
ATOM 2267 C CA . LEU A 1 282 ? 24.646 3.523 -14.825 1.00 45.69 282 LEU A CA 1
ATOM 2268 C C . LEU A 1 282 ? 25.744 2.588 -14.300 1.00 45.69 282 LEU A C 1
ATOM 2270 O O . LEU A 1 282 ? 26.923 2.783 -14.589 1.00 45.69 282 LEU A O 1
ATOM 2274 N N . THR A 1 283 ? 25.387 1.619 -13.460 1.00 41.16 283 THR A N 1
ATOM 2275 C CA . THR A 1 283 ? 26.314 0.540 -13.104 1.00 41.16 283 THR A CA 1
ATOM 2276 C C . THR A 1 283 ? 26.468 -0.365 -14.322 1.00 41.16 283 THR A C 1
ATOM 2278 O O . THR A 1 283 ? 25.485 -0.974 -14.746 1.00 41.16 283 THR A O 1
ATOM 2281 N N . HIS A 1 284 ? 27.678 -0.381 -14.887 1.00 34.38 284 HIS A N 1
ATOM 2282 C CA . HIS A 1 284 ? 28.117 -1.295 -15.945 1.00 34.38 284 HIS A CA 1
ATOM 2283 C C . HIS A 1 284 ? 28.229 -2.737 -15.453 1.00 34.38 284 HIS A C 1
ATOM 2285 O O . HIS A 1 284 ? 28.681 -2.919 -14.300 1.00 34.38 284 HIS A O 1
#

Radius of gyration: 25.55 Å; chains: 1; bounding box: 68×44×79 Å

Sequence (284 aa):
MAEKADDEATMNLWVQRFPVIDWTPELLSVYPEKTATMVRISGLILVFDNWIAEIGYGLMEIPFPEGTPTKYFGWAKPEWTFVHTFMNGFHESIWAFVKKIDQQKSADGEASNLETLYMSTTEPDLSYEDAGRKITKRNLARREALGRVQSAIDAGYFLEAIAFEEAVISNCLYLYCLAKGIHKKETSLYIMLDAVLRKLGKDHGDYSMFDALNSWRRDRNHALHNFVIARSDDLLKSTNTFAMRSEKTAKNGLSLAKEVCSWYEREAPGFLTTSWPADRPLTH

Foldseek 3Di:
DVVVVVVVVVCCVFKDKDAQPDDDPVCCVPCVVSIDIHGHVVNCVVCVLVVLLCVQCPVVVDPQDAPDWDFSNNSCDVVVVVSVVVVVVVVVVVLVVLLVVQLVCVVVLFARQLQLVLCQVPDPPADSVNSRVVRSVVSVVLVVLLVVLVVCLVVLVLLSSLVSLLVLLLVLLVVVCVLVVNDDPDSDPVVSLVVVLVVQDPPHPCNVLSVLVVVLVVLSVCLVPQLDDPDDPCNVVSNVVSSVSSSVSSVSSSVSSVVSVSVSSSCSSVSDDSIDDSPDDSDD

pLDDT: mean 79.51, std 14.21, range [27.23, 95.81]

Secondary structure (DSSP, 8-state):
--HHHHHHHHHHHHEEEEE-TT--GGGTTT-TTSEEEEE-HHHHHHHHHHHHHIIIIIIT-PPPPSSS-EETTTTS-TTSHHHHHHHHHHHHHHHHHHHHHHHHHHHTTPPPHHHHHHHHHHSTT--HHHHHHHHHHHHHHHHHHHHHHHHHHHTT-HHHHHHHHHHHHHHHHHHHHHHTT---S---HHHHHHHHHHHH-TTSTTHHHHHHHHHHHHHHHHHHH-SS-S-GGGHHHHHHHHHHHHHHHHHHHHHHHHHHHHHHHHHGGGGS--EE-TT-----